Protein AF-A0A0G1G6I4-F1 (afdb_monomer)

Nearest PDB structures (foldseek):
  4kru-assembly1_A  TM=6.868E-01  e=4.722E-05  Clostridium phage phiSM101
  5vjd-assembly1_A  TM=5.081E-01  e=2.818E-01  Escherichia coli K-12
  5vjd-assembly1_B  TM=5.066E-01  e=2.482E-01  Escherichia coli K-12
  3tr9-assembly3_B  TM=5.362E-01  e=7.172E+00  Coxiella burnetii
  7miv-assembly1_C  TM=3.301E-01  e=5.564E+00  Mus musculus

Sequence (238 aa):
MKKGFNVNSHLDLVPAYYDIVYINAMYGKVVDPMSIKYWDATNALKRGLIHQPVLSVTNDVNENASAFLGLLNDLSYSGWNNGIPLMVDVWKAPKDFMYNLDHIRQHGIYITQYYKPTLKPLLRVIVSEWEKWYESNATETMRLLNDYRIMLCQPGALKPEKLSGIGVSDWWEYDWGLYAHDPETIYDGVVDLPDPIEEPEPEPEPLPVVIGEQTVIRKWKISLFGGLIKGTIEAVDE

Foldseek 3Di:
DFKEFECVVCVPDDCVVGQEYEYAQEEALDGDPCRVVVLVVQVLGLYEYEYAHQDDPPRDLCNSLVSVVVVCVVSVPCSQQQQHAHEYEPADDPPPGDDDLVSLQVNLCSNCVVVVGPDAHEYEDELVVLLVCCVVPVPSSLSSVVRHQYAYEDACDDQDCQHPNNGHRQWYDHHDRMIDGDPPPDSPRNPPPPDPPPPPPPPPDPDPPCPDDPPPDWDWDWDADDDDGDTDIDTDDD

Secondary structure (DSSP, 8-state):
-EEEEETTT-TT--GGG-SEEEEEEEETTEEPTTHHHHHHHTTTS-EEEEEE----SSS-HHHHHHHHHHHHHHTT--TTTTT---EEE-TT--TT----HHHHHHHHHHHHHHH--SSPPEEEEEHHHHHHHHHH-HHHHHHHHHH-EEEEE-TTSPPPS-BTTTBS-SEEEEETTEEEE-TTS--TT--PPP-------------------------EEE---TTS----EEE---

pLDDT: mean 75.24, std 17.52, range [35.84, 93.75]

Mean predicted aligned error: 13.47 Å

Solvent-accessible surface area (backbone atoms only — not comparable to full-atom values): 13892 Å² total; per-residue (Å²): 105,46,34,27,35,26,46,84,71,43,80,83,65,64,65,93,82,40,64,33,41,33,34,61,34,28,52,32,70,45,68,39,85,60,28,61,60,53,48,66,76,39,67,95,48,54,44,29,46,28,36,32,64,57,51,44,101,86,35,57,46,63,57,29,38,49,44,49,52,51,51,41,58,77,66,62,61,50,33,36,56,46,46,30,44,38,33,40,38,68,70,75,56,58,98,86,46,68,74,47,68,65,52,57,39,51,34,35,46,51,52,43,69,75,66,63,54,82,43,59,33,28,38,36,36,38,56,71,58,53,51,52,43,35,75,74,38,45,72,67,47,57,53,41,58,77,47,28,41,64,24,40,36,47,61,82,46,79,80,68,82,59,44,91,94,67,41,65,66,58,31,36,28,49,36,86,51,32,35,40,33,52,62,82,64,76,55,75,52,58,68,74,71,72,72,77,73,72,70,70,74,73,72,73,72,76,70,77,77,79,69,69,82,78,77,80,80,83,58,75,61,80,61,84,55,89,94,67,86,67,69,67,85,55,85,65,86,133

Radius of gyration: 31.41 Å; Cα contacts (8 Å, |Δi|>4): 363; chains: 1; bounding box: 43×94×82 Å

Structure (mmCIF, N/CA/C/O backbone):
data_AF-A0A0G1G6I4-F1
#
_entry.id   AF-A0A0G1G6I4-F1
#
loop_
_atom_site.group_PDB
_atom_site.id
_atom_site.type_symbol
_atom_site.label_atom_id
_atom_site.label_alt_id
_atom_site.label_comp_id
_atom_site.label_asym_id
_atom_site.label_entity_id
_atom_site.label_seq_id
_atom_site.pdbx_PDB_ins_code
_atom_site.Cartn_x
_atom_site.Cartn_y
_atom_site.Cartn_z
_atom_site.occupancy
_atom_site.B_iso_or_equiv
_atom_site.auth_seq_id
_atom_site.auth_comp_id
_atom_site.auth_asym_id
_atom_site.auth_atom_id
_atom_site.pdbx_PDB_model_num
ATOM 1 N N . MET A 1 1 ? -17.790 -8.532 1.596 1.00 72.50 1 MET A N 1
ATOM 2 C CA . MET A 1 1 ? -16.366 -8.315 1.921 1.00 72.50 1 MET A CA 1
ATOM 3 C C . MET A 1 1 ? -15.555 -8.919 0.806 1.00 72.50 1 MET A C 1
ATOM 5 O O . MET A 1 1 ? -15.748 -10.101 0.552 1.00 72.50 1 MET A O 1
ATOM 9 N N . LYS A 1 2 ? -14.721 -8.119 0.138 1.00 79.75 2 LYS A N 1
ATOM 10 C CA . LYS A 1 2 ? -13.777 -8.647 -0.850 1.00 79.75 2 LYS A CA 1
ATOM 11 C C . LYS A 1 2 ? -12.512 -9.106 -0.140 1.00 79.75 2 LYS A C 1
ATOM 13 O O . LYS A 1 2 ? -12.070 -8.442 0.801 1.00 79.75 2 LYS A O 1
ATOM 18 N N . LYS A 1 3 ? -11.962 -10.241 -0.554 1.00 83.25 3 LYS A N 1
ATOM 19 C CA . LYS A 1 3 ? -10.740 -10.813 0.010 1.00 83.25 3 LYS A CA 1
ATOM 20 C C . LYS A 1 3 ? -9.603 -10.694 -0.985 1.00 83.25 3 LYS A C 1
ATOM 22 O O . LYS A 1 3 ? -9.806 -10.837 -2.185 1.00 83.25 3 LYS A O 1
ATOM 27 N N . GLY A 1 4 ? -8.398 -10.480 -0.484 1.00 85.81 4 GLY A N 1
ATOM 28 C CA . GLY A 1 4 ? -7.203 -10.540 -1.306 1.00 85.81 4 GLY A CA 1
ATOM 29 C C . GLY A 1 4 ? -6.044 -11.214 -0.604 1.00 85.81 4 GLY A C 1
ATOM 30 O O . GLY A 1 4 ? -6.112 -11.492 0.593 1.00 85.81 4 GLY A O 1
ATOM 31 N N . PHE A 1 5 ? -4.981 -11.470 -1.354 1.00 87.81 5 PHE A N 1
ATOM 32 C CA . PHE A 1 5 ? -3.753 -12.028 -0.804 1.00 87.81 5 PHE A CA 1
ATOM 33 C C . PHE A 1 5 ? -2.507 -11.490 -1.505 1.00 87.81 5 PHE A C 1
ATOM 35 O O . PHE A 1 5 ? -2.577 -10.990 -2.624 1.00 87.81 5 PHE A O 1
ATOM 42 N N . ASN A 1 6 ? -1.362 -11.598 -0.839 1.00 87.81 6 ASN A N 1
ATOM 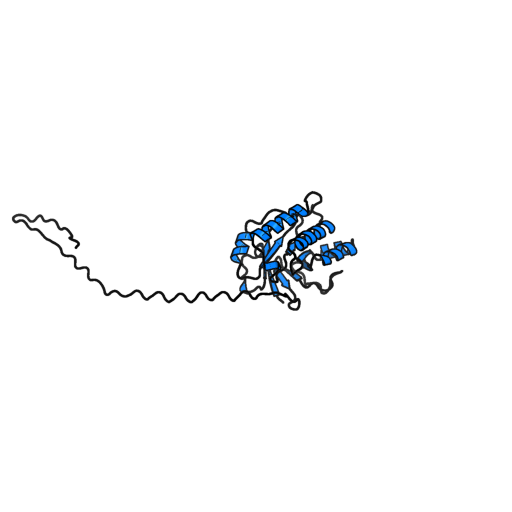43 C CA . ASN A 1 6 ? -0.046 -11.329 -1.399 1.00 87.81 6 ASN A CA 1
ATOM 44 C C . ASN A 1 6 ? 0.555 -12.621 -1.948 1.00 87.81 6 ASN A C 1
ATOM 46 O O . ASN A 1 6 ? 0.868 -13.533 -1.178 1.00 87.81 6 ASN A O 1
ATOM 50 N N . VAL A 1 7 ? 0.761 -12.677 -3.261 1.00 82.75 7 VAL A N 1
ATOM 51 C CA . VAL A 1 7 ? 1.283 -13.873 -3.935 1.00 82.75 7 VAL A CA 1
ATOM 52 C C . VAL A 1 7 ? 2.680 -14.251 -3.446 1.00 82.75 7 VAL A C 1
ATOM 54 O O . VAL A 1 7 ? 2.991 -15.430 -3.328 1.00 82.75 7 VAL A O 1
ATOM 57 N N . ASN A 1 8 ? 3.512 -13.275 -3.072 1.00 83.62 8 ASN A N 1
ATOM 58 C CA . ASN A 1 8 ? 4.864 -13.542 -2.583 1.00 83.62 8 ASN A CA 1
ATOM 59 C C . ASN A 1 8 ? 4.864 -14.233 -1.207 1.00 83.62 8 ASN A C 1
ATOM 61 O O . ASN A 1 8 ? 5.872 -14.836 -0.843 1.00 83.62 8 ASN A O 1
ATOM 65 N N . SER A 1 9 ? 3.770 -14.138 -0.443 1.00 76.12 9 SER A N 1
ATOM 66 C CA . SER A 1 9 ? 3.634 -14.762 0.881 1.00 76.12 9 SER A CA 1
ATOM 67 C C . SER A 1 9 ? 2.870 -16.086 0.850 1.00 76.12 9 SER A C 1
ATOM 69 O O . SER A 1 9 ? 2.994 -16.863 1.790 1.00 76.12 9 SER A O 1
ATOM 71 N N . HIS A 1 10 ? 2.093 -16.333 -0.208 1.00 75.94 10 HIS A N 1
ATOM 72 C CA . HIS A 1 10 ? 1.141 -17.442 -0.294 1.00 75.94 10 HIS A CA 1
ATOM 73 C C . HIS A 1 10 ? 1.047 -17.978 -1.724 1.00 75.94 10 HIS A C 1
ATOM 75 O O . HIS A 1 10 ? 0.098 -17.700 -2.458 1.00 75.94 10 HIS A O 1
ATOM 81 N N . LEU A 1 11 ? 2.072 -18.721 -2.137 1.00 70.50 11 LEU A N 1
ATOM 82 C CA . LEU A 1 11 ? 2.189 -19.268 -3.496 1.00 70.50 11 LEU A CA 1
ATOM 83 C C . LEU A 1 11 ? 1.253 -20.455 -3.763 1.00 70.50 11 LEU A C 1
ATOM 85 O O . LEU A 1 11 ? 1.056 -20.839 -4.911 1.00 70.50 11 LEU A O 1
ATOM 89 N N . ASP A 1 12 ? 0.722 -21.053 -2.704 1.00 68.12 12 ASP A N 1
ATOM 90 C CA . ASP A 1 12 ? -0.130 -22.239 -2.692 1.00 68.12 12 ASP A CA 1
ATOM 91 C C . ASP A 1 12 ? -1.632 -21.916 -2.698 1.00 68.12 12 ASP A C 1
ATOM 93 O O . ASP A 1 12 ? -2.456 -22.815 -2.881 1.00 68.12 12 ASP A O 1
ATOM 97 N N . LEU A 1 13 ? -2.011 -20.646 -2.529 1.00 69.31 13 LEU A N 1
ATOM 98 C CA . LEU A 1 13 ? -3.415 -20.247 -2.528 1.00 69.31 13 LEU A CA 1
ATOM 99 C C . LEU A 1 13 ? -4.015 -20.254 -3.934 1.00 69.31 13 LEU A C 1
ATOM 101 O O . LEU A 1 13 ? -3.437 -19.751 -4.896 1.00 69.31 13 LEU A O 1
ATOM 105 N N . VAL A 1 14 ? -5.234 -20.792 -4.031 1.00 60.56 14 VAL A N 1
ATOM 106 C CA . VAL A 1 14 ? -5.995 -20.853 -5.282 1.00 60.56 14 VAL A CA 1
ATOM 107 C C . VAL A 1 14 ? -6.688 -19.505 -5.521 1.00 60.56 14 VAL A C 1
ATOM 109 O O . VAL A 1 14 ? -7.533 -19.114 -4.707 1.00 60.56 14 VAL A O 1
ATOM 112 N N . PRO A 1 15 ? -6.406 -18.812 -6.642 1.00 61.69 15 PRO A N 1
ATOM 113 C CA . PRO A 1 15 ? -6.971 -17.495 -6.932 1.00 61.69 15 PRO A CA 1
ATOM 114 C C . PRO A 1 15 ? -8.498 -17.421 -6.887 1.00 61.69 15 PRO A C 1
ATOM 116 O O . PRO A 1 15 ? -9.036 -16.395 -6.499 1.00 61.69 15 PRO A O 1
ATOM 119 N N . ALA A 1 16 ? -9.200 -18.512 -7.210 1.00 62.09 16 ALA A N 1
ATOM 120 C CA . ALA A 1 16 ? -10.664 -18.572 -7.202 1.00 62.09 16 ALA A CA 1
ATOM 121 C C . ALA A 1 16 ? -11.311 -18.285 -5.828 1.00 62.09 16 ALA A C 1
ATOM 123 O O . ALA A 1 16 ? -12.506 -18.010 -5.764 1.00 62.09 16 ALA A O 1
ATOM 124 N N . TYR A 1 17 ? -10.552 -18.339 -4.727 1.00 68.19 17 TYR A N 1
ATOM 125 C CA . TYR A 1 17 ? -11.048 -17.992 -3.387 1.00 68.19 17 TYR A CA 1
ATOM 126 C C . TYR A 1 17 ? -10.863 -16.514 -3.015 1.00 68.19 17 TYR A C 1
ATOM 128 O O . TYR A 1 17 ? -11.248 -16.111 -1.912 1.00 68.19 17 TYR A O 1
ATOM 136 N N . TYR A 1 18 ? -10.270 -15.714 -3.905 1.00 74.62 18 TYR A N 1
ATOM 137 C CA . TYR A 1 18 ? -9.888 -14.334 -3.639 1.00 74.62 18 TYR A CA 1
ATOM 138 C C . TYR A 1 18 ? -10.281 -13.414 -4.793 1.00 74.62 18 TYR A C 1
ATOM 140 O O . TYR A 1 18 ? -10.169 -13.748 -5.965 1.00 74.62 18 TYR A O 1
ATOM 148 N N . ASP A 1 19 ? -10.714 -12.209 -4.443 1.00 77.00 19 ASP A N 1
ATOM 149 C CA . ASP A 1 19 ? -11.135 -11.193 -5.402 1.00 77.00 19 ASP A CA 1
ATOM 150 C C . ASP A 1 19 ? -9.953 -10.385 -5.947 1.00 77.00 19 ASP A C 1
ATOM 152 O O . ASP A 1 19 ? -10.075 -9.755 -6.996 1.00 77.00 19 ASP A O 1
ATOM 156 N N . ILE A 1 20 ? -8.848 -10.315 -5.190 1.00 84.12 20 ILE A N 1
ATOM 157 C CA . ILE A 1 20 ? -7.714 -9.420 -5.449 1.00 84.12 20 ILE A CA 1
ATOM 158 C C . ILE A 1 20 ? -6.389 -10.124 -5.144 1.00 84.12 20 ILE A C 1
ATOM 160 O O . ILE A 1 20 ? -6.228 -10.746 -4.095 1.00 84.12 20 ILE A O 1
ATOM 164 N N . VAL A 1 21 ? -5.399 -9.949 -6.012 1.00 87.31 21 VAL A N 1
ATOM 165 C CA . VAL A 1 21 ? -4.015 -10.374 -5.765 1.00 87.31 21 VAL A CA 1
ATOM 166 C C . VAL A 1 21 ? -3.120 -9.152 -5.632 1.00 87.31 21 VAL A C 1
ATOM 168 O O . VAL A 1 21 ? -3.200 -8.235 -6.435 1.00 87.31 21 VAL A O 1
ATOM 171 N N . TYR A 1 22 ? -2.236 -9.126 -4.648 1.00 91.00 22 TYR A N 1
ATOM 172 C CA . TYR A 1 22 ? -1.147 -8.160 -4.583 1.00 91.00 22 TYR A CA 1
ATOM 173 C C . TYR A 1 22 ? 0.196 -8.847 -4.807 1.00 91.00 22 TYR A C 1
ATOM 175 O O . TYR A 1 22 ? 0.392 -10.001 -4.426 1.00 91.00 22 TYR A O 1
ATOM 183 N N . ILE A 1 23 ? 1.126 -8.115 -5.411 1.00 91.56 23 ILE A N 1
ATOM 184 C CA . ILE A 1 23 ? 2.457 -8.603 -5.766 1.00 91.56 23 ILE A CA 1
ATOM 185 C C . ILE A 1 23 ? 3.488 -7.648 -5.187 1.00 91.56 23 ILE A C 1
ATOM 187 O O . ILE A 1 23 ? 3.436 -6.448 -5.463 1.00 91.56 23 ILE A O 1
ATOM 191 N N . ASN A 1 24 ? 4.442 -8.162 -4.411 1.00 92.19 24 ASN A N 1
ATOM 192 C CA . ASN A 1 24 ? 5.610 -7.377 -4.022 1.00 92.19 24 ASN A CA 1
ATOM 193 C C . ASN A 1 24 ? 6.417 -7.073 -5.277 1.00 92.19 24 ASN A C 1
ATOM 195 O O . ASN A 1 24 ? 7.003 -7.965 -5.886 1.00 92.19 24 ASN A O 1
ATOM 199 N N . ALA A 1 25 ? 6.392 -5.808 -5.674 1.00 92.69 25 ALA A N 1
ATOM 200 C CA . ALA A 1 25 ? 6.975 -5.342 -6.915 1.00 92.69 25 ALA A CA 1
ATOM 201 C C . ALA A 1 25 ? 8.399 -4.849 -6.689 1.00 92.69 25 ALA A C 1
ATOM 203 O O . ALA A 1 25 ? 9.305 -5.174 -7.452 1.00 92.69 25 ALA A O 1
ATOM 204 N N . MET A 1 26 ? 8.599 -4.055 -5.635 1.00 91.94 26 MET A N 1
ATOM 205 C CA . MET A 1 26 ? 9.866 -3.372 -5.394 1.00 91.94 26 MET A CA 1
ATOM 206 C C . MET A 1 26 ? 10.165 -3.195 -3.910 1.00 91.94 26 MET A C 1
ATOM 208 O O . MET A 1 26 ? 9.273 -2.865 -3.129 1.00 91.94 26 MET A O 1
ATOM 212 N N . TYR A 1 27 ? 11.447 -3.309 -3.560 1.00 89.88 27 TYR A N 1
ATOM 213 C CA . TYR A 1 27 ? 12.011 -2.877 -2.283 1.00 89.88 27 TYR A CA 1
ATOM 214 C C . TYR A 1 27 ? 13.030 -1.758 -2.527 1.00 89.88 27 TYR A C 1
ATOM 216 O O . TYR A 1 27 ? 14.055 -1.940 -3.191 1.00 89.88 27 TYR A O 1
ATOM 224 N N . GLY A 1 28 ? 12.732 -0.565 -2.022 1.00 88.25 28 GLY A N 1
ATOM 225 C CA . GLY A 1 28 ? 13.436 0.663 -2.358 1.00 88.25 28 GLY A CA 1
ATOM 226 C C . GLY A 1 28 ? 13.377 0.931 -3.860 1.00 88.25 28 GLY A C 1
ATOM 227 O O . GLY A 1 28 ? 12.314 1.207 -4.410 1.00 88.25 28 GLY A O 1
ATOM 228 N N . LYS A 1 29 ? 14.530 0.806 -4.522 1.00 89.62 29 LYS A N 1
ATOM 229 C CA . LYS A 1 29 ? 14.699 0.984 -5.976 1.00 89.62 29 LYS A CA 1
ATOM 230 C C . LYS A 1 29 ? 14.911 -0.336 -6.723 1.00 89.62 29 LYS A C 1
ATOM 232 O O . LYS A 1 29 ? 15.150 -0.328 -7.924 1.00 89.62 29 LYS A O 1
ATOM 237 N N . VAL A 1 30 ? 14.884 -1.461 -6.011 1.00 90.31 30 VAL A N 1
ATOM 238 C CA . VAL A 1 30 ? 15.188 -2.782 -6.565 1.00 90.31 30 VAL A CA 1
ATOM 239 C C . VAL A 1 30 ? 13.884 -3.508 -6.854 1.00 90.31 30 VAL A C 1
ATOM 241 O O . VAL A 1 30 ? 13.061 -3.685 -5.956 1.00 90.31 30 VAL A O 1
ATOM 244 N N . VAL A 1 31 ? 13.709 -3.925 -8.105 1.00 91.81 31 VAL A N 1
ATOM 245 C CA . VAL A 1 31 ? 12.581 -4.755 -8.540 1.00 91.81 31 VAL A CA 1
ATOM 246 C C . VAL A 1 31 ? 12.751 -6.170 -7.998 1.00 91.81 31 VAL A C 1
ATOM 248 O O . VAL A 1 31 ? 13.833 -6.748 -8.108 1.00 91.81 31 VAL A O 1
ATOM 251 N N . ASP A 1 32 ? 11.694 -6.729 -7.407 1.00 89.81 32 ASP A N 1
ATOM 252 C CA . ASP A 1 32 ? 11.652 -8.144 -7.043 1.00 89.81 32 ASP A CA 1
ATOM 253 C C . ASP A 1 32 ? 11.709 -8.967 -8.345 1.00 89.81 32 ASP A C 1
ATOM 255 O O . ASP A 1 32 ? 10.815 -8.823 -9.185 1.00 89.81 32 ASP A O 1
ATOM 259 N N . PRO A 1 33 ? 12.722 -9.831 -8.552 1.00 87.12 33 PRO A N 1
ATOM 260 C CA . PRO A 1 33 ? 12.870 -10.589 -9.796 1.00 87.12 33 PRO A CA 1
ATOM 261 C C . PRO A 1 33 ? 11.666 -11.478 -10.134 1.00 87.12 33 PRO A C 1
ATOM 263 O O . PRO A 1 33 ? 11.437 -11.795 -11.299 1.00 87.12 33 PRO A O 1
ATOM 266 N N . MET A 1 34 ? 10.892 -11.886 -9.128 1.00 86.25 34 MET A N 1
ATOM 267 C CA . MET A 1 34 ? 9.702 -12.712 -9.304 1.00 86.25 34 MET A CA 1
ATOM 268 C C . MET A 1 34 ? 8.448 -11.892 -9.608 1.00 86.25 34 MET A C 1
ATOM 270 O O . MET A 1 34 ? 7.465 -12.460 -10.083 1.00 86.25 34 MET A O 1
ATOM 274 N N . SER A 1 35 ? 8.471 -10.572 -9.390 1.00 87.88 35 SER A N 1
ATOM 275 C CA . SER A 1 35 ? 7.302 -9.707 -9.582 1.00 87.88 35 SER A CA 1
ATOM 276 C C . SER A 1 35 ? 6.761 -9.741 -11.008 1.00 87.88 35 SER A C 1
ATOM 278 O O . SER A 1 35 ? 5.553 -9.849 -11.176 1.00 87.88 35 SER A O 1
ATOM 280 N N . ILE A 1 36 ? 7.631 -9.735 -12.026 1.00 87.19 36 ILE A N 1
ATOM 281 C CA . ILE A 1 36 ? 7.231 -9.802 -13.442 1.00 87.19 36 ILE A CA 1
ATOM 282 C C . ILE A 1 36 ? 6.565 -11.148 -13.740 1.00 87.19 36 ILE A C 1
ATOM 284 O O . ILE A 1 36 ? 5.483 -11.199 -14.315 1.00 87.19 36 ILE A O 1
ATOM 288 N N . LYS A 1 37 ? 7.160 -12.251 -13.268 1.00 86.56 37 LYS A N 1
ATOM 289 C CA . LYS A 1 37 ? 6.585 -13.589 -13.447 1.00 86.56 37 LYS A CA 1
ATOM 290 C C . LYS A 1 37 ? 5.205 -13.697 -12.797 1.00 86.56 37 LYS A C 1
ATOM 292 O O . LYS A 1 37 ? 4.290 -14.260 -13.394 1.00 86.56 37 LYS A O 1
ATOM 297 N N . TYR A 1 38 ? 5.054 -13.189 -11.575 1.00 88.00 38 TYR A N 1
ATOM 298 C CA . TYR A 1 38 ? 3.763 -13.190 -10.891 1.00 88.00 38 TYR A CA 1
ATOM 299 C C . TYR A 1 38 ? 2.768 -12.246 -11.543 1.00 88.00 38 TYR A C 1
ATOM 301 O O . TYR A 1 38 ? 1.586 -12.576 -11.594 1.00 88.00 38 TYR A O 1
ATOM 309 N N . TRP A 1 39 ? 3.233 -11.104 -12.052 1.00 87.12 39 TRP A N 1
ATOM 310 C CA . TRP A 1 39 ? 2.416 -10.199 -12.838 1.00 87.12 39 TRP A CA 1
ATOM 311 C C . TRP A 1 39 ? 1.827 -10.992 -13.994 1.00 87.12 39 TRP A C 1
ATOM 313 O O . TRP A 1 39 ? 0.633 -11.263 -13.965 1.00 87.12 39 TRP A O 1
ATOM 323 N N . ASP A 1 40 ? 2.636 -11.500 -14.914 1.00 85.06 40 ASP A N 1
ATOM 324 C CA . ASP A 1 40 ? 2.156 -12.218 -16.098 1.00 85.06 40 ASP A CA 1
ATOM 325 C C . ASP A 1 40 ? 1.227 -13.394 -15.759 1.00 85.06 40 ASP A C 1
ATOM 327 O O . ASP A 1 40 ? 0.153 -13.515 -16.347 1.00 85.06 40 ASP A O 1
ATOM 331 N N . ALA A 1 41 ? 1.574 -14.194 -14.745 1.00 82.94 41 ALA A N 1
ATOM 332 C CA . ALA A 1 41 ? 0.772 -15.338 -14.305 1.00 82.94 41 ALA A CA 1
ATOM 333 C C . ALA A 1 41 ? -0.600 -14.965 -13.709 1.00 82.94 41 ALA A C 1
ATOM 335 O O . ALA A 1 41 ? -1.471 -15.823 -13.595 1.00 82.94 41 ALA A O 1
ATOM 336 N N . THR A 1 42 ? -0.801 -13.708 -13.307 1.0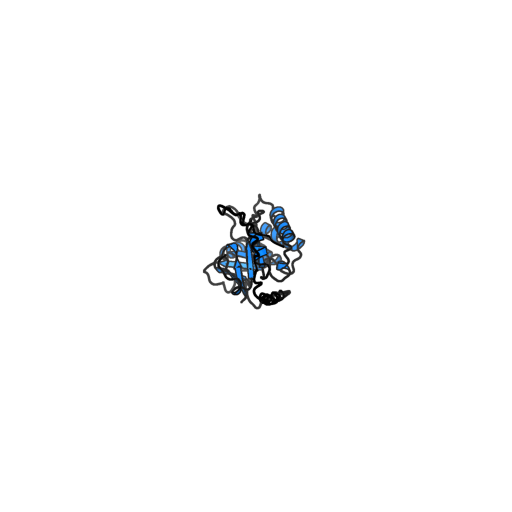0 81.12 42 THR A N 1
ATOM 337 C CA . THR A 1 42 ? -2.048 -13.217 -12.694 1.00 81.12 42 THR A CA 1
ATOM 338 C C . THR A 1 42 ? -2.827 -12.261 -13.599 1.00 81.12 42 THR A C 1
ATOM 340 O O . THR A 1 42 ? -3.703 -11.543 -13.124 1.00 81.12 42 THR A O 1
ATOM 343 N N . ASN A 1 43 ? -2.544 -12.228 -14.905 1.00 80.00 43 ASN A N 1
ATOM 344 C CA . ASN A 1 43 ? -3.146 -11.271 -15.845 1.00 80.00 43 ASN A CA 1
ATOM 345 C C . ASN A 1 43 ? -4.671 -11.317 -15.977 1.00 80.00 43 ASN A C 1
ATOM 347 O O . ASN A 1 43 ? -5.272 -10.276 -16.233 1.00 80.00 43 ASN A O 1
ATOM 351 N N . ALA A 1 44 ? -5.281 -12.474 -15.745 1.00 76.44 44 ALA A N 1
ATOM 352 C CA . ALA A 1 44 ? -6.728 -12.649 -15.725 1.00 76.44 44 ALA A CA 1
ATOM 353 C C . ALA A 1 44 ? -7.378 -12.222 -14.393 1.00 76.44 44 ALA A C 1
ATOM 355 O O . ALA A 1 44 ? -8.598 -12.252 -14.262 1.00 76.44 44 ALA A O 1
ATOM 356 N N . LEU A 1 45 ? -6.585 -11.846 -13.385 1.00 77.31 45 LEU A N 1
ATOM 357 C CA . LEU A 1 45 ? -7.057 -11.504 -12.046 1.00 77.31 45 LEU A CA 1
ATOM 358 C C . LEU A 1 45 ? -7.005 -9.993 -11.814 1.00 77.31 45 LEU A C 1
ATOM 360 O O . LEU A 1 45 ? -6.177 -9.271 -12.374 1.00 77.31 45 LEU A O 1
ATOM 364 N N . LYS A 1 46 ? -7.843 -9.507 -10.894 1.00 80.31 46 LYS A N 1
ATOM 365 C CA . LYS A 1 46 ? -7.694 -8.150 -10.356 1.00 80.31 46 LYS A CA 1
ATOM 366 C C . LYS A 1 46 ? -6.444 -8.121 -9.486 1.00 80.31 46 LYS A C 1
ATOM 368 O O . LYS A 1 46 ? -6.399 -8.747 -8.429 1.00 80.31 46 LYS A O 1
ATOM 373 N N . ARG A 1 47 ? -5.416 -7.414 -9.950 1.00 85.19 47 ARG A N 1
ATOM 374 C CA . ARG A 1 47 ? -4.078 -7.445 -9.353 1.00 85.19 47 ARG A CA 1
ATOM 375 C C . ARG A 1 47 ? -3.537 -6.053 -9.051 1.00 85.19 47 ARG A C 1
ATOM 377 O O . ARG A 1 47 ? -3.756 -5.115 -9.816 1.00 85.19 47 ARG A O 1
ATOM 384 N N . GLY A 1 48 ? -2.821 -5.948 -7.939 1.00 89.31 48 GLY A N 1
ATOM 385 C CA . GLY A 1 48 ? -2.160 -4.747 -7.458 1.00 89.31 48 GLY A CA 1
ATOM 386 C C . GLY A 1 48 ? -0.668 -4.949 -7.228 1.00 89.31 48 GLY A C 1
ATOM 387 O O . GLY A 1 48 ? -0.201 -6.065 -7.007 1.00 89.31 48 GLY A O 1
ATOM 388 N N . LEU A 1 49 ? 0.089 -3.855 -7.254 1.00 92.75 49 LEU A N 1
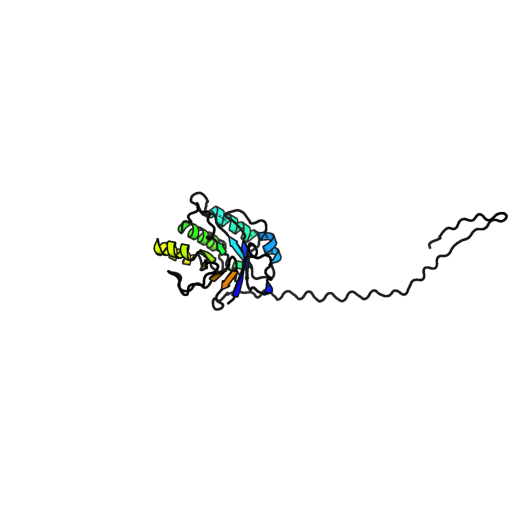ATOM 389 C CA . LEU A 1 49 ? 1.521 -3.859 -6.956 1.00 92.75 49 LEU A CA 1
ATOM 390 C C . LEU A 1 49 ? 1.785 -3.236 -5.585 1.00 92.75 49 LEU A C 1
ATOM 392 O O . LEU A 1 49 ? 1.160 -2.239 -5.213 1.00 92.75 49 LEU A O 1
ATOM 396 N N . ILE A 1 50 ? 2.723 -3.833 -4.854 1.00 92.94 50 ILE A N 1
ATOM 397 C CA . ILE A 1 50 ? 3.229 -3.349 -3.573 1.00 92.94 50 ILE A CA 1
ATOM 398 C C . ILE A 1 50 ? 4.636 -2.789 -3.783 1.00 92.94 50 ILE A C 1
ATOM 400 O O . ILE A 1 50 ? 5.534 -3.493 -4.251 1.00 92.94 50 ILE A O 1
ATOM 404 N N . HIS A 1 51 ? 4.843 -1.540 -3.381 1.00 93.00 51 HIS A N 1
ATOM 405 C CA . HIS A 1 51 ? 6.161 -0.925 -3.259 1.00 93.00 51 HIS A CA 1
ATOM 406 C C . HIS A 1 51 ? 6.518 -0.755 -1.790 1.00 93.00 51 HIS A C 1
ATOM 408 O O . HIS A 1 51 ? 5.758 -0.159 -1.034 1.00 93.00 51 HIS A O 1
ATOM 414 N N . GLN A 1 52 ? 7.681 -1.259 -1.391 1.00 90.88 52 GLN A N 1
ATOM 415 C CA . GLN A 1 52 ? 8.270 -1.061 -0.069 1.00 90.88 52 GLN A CA 1
ATOM 416 C C . GLN A 1 52 ? 9.367 0.001 -0.167 1.00 90.88 52 GLN A C 1
ATOM 418 O O . GLN A 1 52 ? 10.530 -0.354 -0.370 1.00 90.88 52 GLN A O 1
ATOM 423 N N . PRO A 1 53 ? 9.046 1.303 -0.096 1.00 88.56 53 PRO A N 1
ATOM 424 C CA . PRO A 1 53 ? 10.044 2.334 -0.321 1.00 88.56 53 PRO A CA 1
ATOM 425 C C . PRO A 1 53 ? 11.061 2.381 0.826 1.00 88.56 53 PRO A C 1
ATOM 427 O O . PRO A 1 53 ? 10.730 2.205 2.004 1.00 88.56 53 PRO A O 1
ATOM 430 N N . VAL A 1 54 ? 12.312 2.686 0.480 1.00 85.88 54 VAL A N 1
ATOM 431 C CA . VAL A 1 54 ? 13.391 2.918 1.445 1.00 85.88 54 VAL A CA 1
ATOM 432 C C . VAL A 1 54 ? 13.612 4.424 1.516 1.00 85.88 54 VAL A C 1
ATOM 434 O O . VAL A 1 54 ? 14.383 4.994 0.745 1.00 85.88 54 VAL A O 1
ATOM 437 N N . LEU A 1 55 ? 12.878 5.073 2.422 1.00 77.69 55 LEU A N 1
ATOM 438 C CA . LEU A 1 55 ? 12.871 6.526 2.591 1.00 77.69 55 LEU A CA 1
ATOM 439 C C . LEU A 1 55 ? 13.723 6.893 3.811 1.00 77.69 55 LEU A C 1
ATOM 441 O O . LEU A 1 55 ? 13.276 6.768 4.948 1.00 77.69 55 LEU A O 1
ATOM 445 N N . SER A 1 56 ? 14.953 7.347 3.587 1.00 71.25 56 SER A N 1
ATOM 446 C CA . SER A 1 56 ? 15.851 7.837 4.644 1.00 71.25 56 SER A CA 1
ATOM 447 C C . SER A 1 56 ? 16.341 9.241 4.314 1.00 71.25 56 SER A C 1
ATOM 449 O O . SER A 1 56 ? 16.100 9.754 3.230 1.00 71.25 56 SER A O 1
ATOM 451 N N . VAL A 1 57 ? 17.075 9.867 5.233 1.00 62.97 57 VAL A N 1
ATOM 452 C CA . VAL A 1 57 ? 17.771 11.140 4.960 1.00 62.97 57 VAL A CA 1
ATOM 453 C C . VAL A 1 57 ? 18.790 11.001 3.816 1.00 62.97 57 VAL A C 1
ATOM 455 O O . VAL A 1 57 ? 19.119 11.975 3.152 1.00 62.97 57 VAL A O 1
ATOM 458 N N . THR A 1 58 ? 19.298 9.785 3.602 1.00 64.75 58 THR A N 1
ATOM 459 C CA . THR A 1 58 ? 20.311 9.447 2.593 1.00 64.75 58 THR A CA 1
ATOM 460 C C . THR A 1 58 ? 19.742 8.836 1.314 1.00 64.75 58 THR A C 1
ATOM 462 O O . THR A 1 58 ? 20.466 8.749 0.328 1.00 64.75 58 THR A O 1
ATOM 465 N N . ASN A 1 59 ? 18.481 8.398 1.316 1.00 67.12 59 ASN A N 1
ATOM 466 C CA . ASN A 1 59 ? 17.815 7.852 0.139 1.00 67.12 59 ASN A CA 1
ATOM 467 C C . ASN A 1 59 ? 16.791 8.860 -0.358 1.00 67.12 59 ASN A C 1
ATOM 469 O O . ASN A 1 59 ? 15.814 9.150 0.332 1.00 67.12 59 ASN A O 1
ATOM 473 N N . ASP A 1 60 ? 1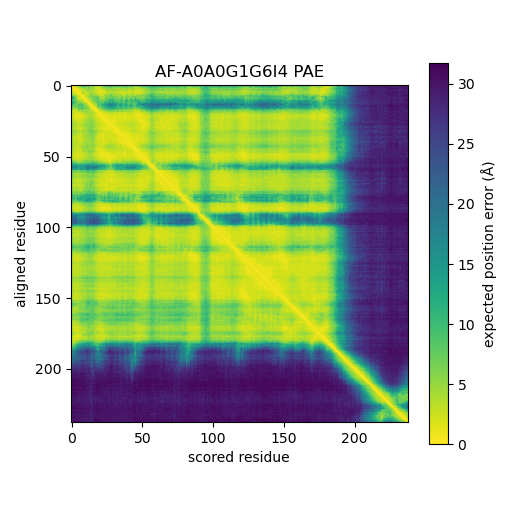7.015 9.361 -1.568 1.00 77.94 60 ASP A N 1
ATOM 474 C CA . ASP A 1 60 ? 16.141 10.351 -2.176 1.00 77.94 60 ASP A CA 1
ATOM 475 C C . ASP A 1 60 ? 14.743 9.756 -2.417 1.00 77.94 60 ASP A C 1
ATOM 477 O O . ASP A 1 60 ? 14.569 8.684 -3.016 1.00 77.94 60 ASP A O 1
ATOM 481 N N . VAL A 1 61 ? 13.734 10.478 -1.927 1.00 84.44 61 VAL A N 1
ATOM 482 C CA . VAL A 1 61 ? 12.316 10.196 -2.155 1.00 84.44 61 VAL A CA 1
ATOM 483 C C . VAL A 1 61 ? 12.028 10.141 -3.654 1.00 84.44 61 VAL A C 1
ATOM 485 O O . VAL A 1 61 ? 11.313 9.246 -4.107 1.00 84.44 61 VAL A O 1
ATOM 488 N N . ASN A 1 62 ? 12.629 11.048 -4.429 1.00 83.44 62 ASN A N 1
ATOM 489 C CA . ASN A 1 62 ? 12.420 11.130 -5.869 1.00 83.44 62 ASN A CA 1
ATOM 490 C C . ASN A 1 62 ? 12.987 9.913 -6.588 1.00 83.44 62 ASN A C 1
ATOM 492 O O . ASN A 1 62 ? 12.357 9.425 -7.519 1.00 83.44 62 ASN A O 1
ATOM 496 N N . GLU A 1 63 ? 14.139 9.387 -6.169 1.00 86.75 63 GLU A N 1
ATOM 497 C CA . GLU A 1 63 ? 14.713 8.194 -6.794 1.00 86.75 63 GLU A CA 1
ATOM 498 C C . GLU A 1 63 ? 13.869 6.943 -6.518 1.00 86.75 63 GLU A C 1
ATOM 500 O O . GLU A 1 63 ? 13.658 6.140 -7.424 1.00 86.75 63 GLU A O 1
ATOM 505 N N . ASN A 1 64 ? 13.356 6.785 -5.290 1.00 88.19 64 ASN A N 1
ATOM 506 C CA . ASN A 1 64 ? 12.439 5.689 -4.953 1.00 88.19 64 ASN A CA 1
ATOM 507 C C . ASN A 1 64 ? 11.149 5.781 -5.776 1.00 88.19 64 ASN A C 1
ATOM 509 O O . ASN A 1 64 ? 10.743 4.797 -6.395 1.00 88.19 64 ASN A O 1
ATOM 513 N N . ALA A 1 65 ? 10.536 6.966 -5.818 1.00 87.75 65 ALA A N 1
ATOM 514 C CA . ALA A 1 65 ? 9.301 7.177 -6.558 1.00 87.75 65 ALA A CA 1
ATOM 515 C C . ALA A 1 65 ? 9.515 7.002 -8.072 1.00 87.75 65 ALA A C 1
ATOM 517 O O . ALA A 1 65 ? 8.745 6.303 -8.720 1.00 87.75 65 ALA A O 1
ATOM 518 N N . SER A 1 66 ? 10.594 7.559 -8.632 1.00 89.12 66 SER A N 1
ATOM 519 C CA . SER A 1 66 ? 10.916 7.458 -10.065 1.00 89.12 66 SER A CA 1
ATOM 520 C C . SER A 1 66 ? 11.179 6.021 -10.500 1.00 89.12 66 SER A C 1
ATOM 522 O O . SER A 1 66 ? 10.697 5.610 -11.552 1.00 89.12 66 SER A O 1
ATOM 524 N N . ALA A 1 67 ? 11.914 5.244 -9.696 1.00 90.94 67 ALA A N 1
ATOM 525 C CA . ALA A 1 67 ? 12.163 3.836 -9.993 1.00 90.94 67 ALA A CA 1
ATOM 526 C C . ALA A 1 67 ? 10.849 3.041 -10.028 1.00 90.94 67 ALA A C 1
ATOM 528 O O . ALA A 1 67 ? 10.636 2.242 -10.939 1.00 90.94 67 ALA A O 1
ATOM 529 N N . PHE A 1 68 ? 9.940 3.317 -9.086 1.00 90.94 68 PHE A N 1
ATOM 530 C CA . PHE A 1 68 ? 8.631 2.677 -9.080 1.00 90.94 68 PHE A CA 1
ATOM 531 C C . PHE A 1 68 ? 7.766 3.099 -10.268 1.00 90.94 68 PHE A C 1
ATOM 533 O O . PHE A 1 68 ? 7.197 2.236 -10.929 1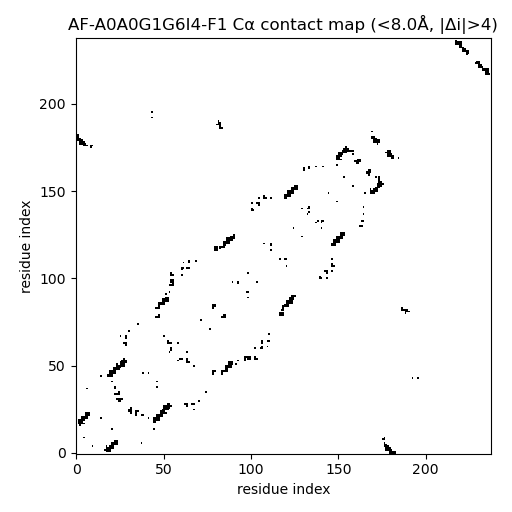.00 90.94 68 PHE A O 1
ATOM 540 N N . LEU A 1 69 ? 7.738 4.388 -10.622 1.00 88.50 69 LEU A N 1
ATOM 541 C CA . LEU A 1 69 ? 7.046 4.857 -11.827 1.00 88.50 69 LEU A CA 1
ATOM 542 C C . LEU A 1 69 ? 7.590 4.216 -13.111 1.00 88.50 69 LEU A C 1
ATOM 544 O O . LEU A 1 69 ? 6.807 3.905 -14.007 1.00 88.50 69 LEU A O 1
ATOM 548 N N . GLY A 1 70 ? 8.907 4.002 -13.192 1.00 90.00 70 GLY A N 1
ATOM 549 C CA . GLY A 1 70 ? 9.541 3.260 -14.282 1.00 90.00 70 GLY A CA 1
ATOM 550 C C . GLY A 1 70 ? 8.952 1.858 -14.421 1.00 90.00 70 GLY A C 1
ATOM 551 O O . GLY A 1 70 ? 8.458 1.511 -15.489 1.00 90.00 70 GLY A O 1
ATOM 552 N N . LEU A 1 71 ? 8.882 1.105 -13.318 1.00 90.75 71 LEU A N 1
ATOM 553 C CA . LEU A 1 71 ? 8.281 -0.229 -13.322 1.00 90.75 71 LEU A CA 1
ATOM 554 C C . LEU A 1 71 ? 6.795 -0.209 -13.716 1.00 90.75 71 LEU A C 1
ATOM 556 O O . LEU A 1 71 ? 6.354 -1.065 -14.480 1.00 90.75 71 LEU A O 1
ATOM 560 N N . LEU A 1 72 ? 6.011 0.752 -13.212 1.00 89.19 72 LEU A N 1
ATOM 561 C CA . LEU A 1 72 ? 4.594 0.867 -13.578 1.00 89.19 72 LEU A CA 1
ATOM 562 C C . LEU A 1 72 ? 4.416 1.076 -15.089 1.00 89.19 72 LEU A C 1
ATOM 564 O O . LEU A 1 72 ? 3.515 0.479 -15.681 1.00 89.19 72 LEU A O 1
ATOM 568 N N . ASN A 1 73 ? 5.287 1.884 -15.707 1.00 86.81 73 ASN A N 1
ATOM 569 C CA . ASN A 1 73 ? 5.288 2.105 -17.153 1.00 86.81 73 ASN A CA 1
ATOM 570 C C . ASN A 1 73 ? 5.673 0.829 -17.911 1.00 86.81 73 ASN A C 1
ATOM 572 O O . ASN A 1 73 ? 4.970 0.453 -18.848 1.00 86.81 73 ASN A O 1
ATOM 576 N N . ASP A 1 74 ? 6.735 0.143 -17.481 1.00 87.62 74 ASP A N 1
ATOM 577 C CA . ASP A 1 74 ? 7.219 -1.087 -18.119 1.00 87.62 74 ASP A CA 1
ATOM 578 C C . ASP A 1 74 ? 6.161 -2.200 -18.091 1.00 87.62 74 ASP A C 1
ATOM 580 O O . ASP A 1 74 ? 5.974 -2.919 -19.072 1.00 87.62 74 ASP A O 1
ATOM 584 N N . LEU A 1 75 ? 5.409 -2.306 -16.992 1.00 84.94 75 LEU A N 1
ATOM 585 C CA . LEU A 1 75 ? 4.321 -3.274 -16.838 1.00 84.94 75 LEU A CA 1
ATOM 586 C C . LEU A 1 75 ? 2.992 -2.817 -17.453 1.00 84.94 75 LEU A C 1
ATOM 588 O O . LEU A 1 75 ? 2.013 -3.566 -17.395 1.00 84.94 75 LEU A O 1
ATOM 592 N N . SER A 1 76 ? 2.930 -1.598 -18.007 1.00 81.81 76 SER A N 1
ATOM 593 C CA . SER A 1 76 ? 1.686 -0.959 -18.459 1.00 81.81 76 SER A CA 1
ATOM 594 C C . SER A 1 76 ? 0.576 -1.066 -17.405 1.00 81.81 76 SER A C 1
ATOM 596 O O . SER A 1 76 ? -0.548 -1.488 -17.690 1.00 81.81 76 SER A O 1
ATOM 598 N N . TYR A 1 77 ? 0.909 -0.746 -16.150 1.00 77.94 77 TYR A N 1
ATOM 599 C CA . TYR A 1 77 ? 0.053 -1.004 -14.995 1.00 77.94 77 TYR A CA 1
ATOM 600 C C . TYR A 1 77 ? -1.252 -0.194 -15.054 1.00 77.94 77 TYR A C 1
ATOM 602 O O . TYR A 1 77 ? -1.325 0.953 -14.614 1.00 77.94 77 TYR A O 1
ATOM 610 N N . SER A 1 78 ? -2.323 -0.815 -15.554 1.00 70.75 78 SER A N 1
ATOM 611 C CA . SER A 1 78 ? -3.662 -0.215 -15.587 1.00 70.75 78 SER A CA 1
ATOM 612 C C . SER A 1 78 ? -4.488 -0.520 -14.337 1.00 70.75 78 SER A C 1
ATOM 614 O O . SER A 1 78 ? -5.517 0.117 -14.124 1.00 70.75 78 SER A O 1
ATOM 616 N N . GLY A 1 79 ? -4.041 -1.458 -13.488 1.00 65.88 79 GLY A N 1
ATOM 617 C CA . GLY A 1 79 ? -4.752 -1.888 -12.278 1.00 65.88 79 GLY A CA 1
ATOM 618 C C . GLY A 1 79 ? -5.135 -0.718 -11.371 1.00 65.88 79 GLY A C 1
ATOM 619 O O . GLY A 1 79 ? -6.253 -0.685 -10.867 1.00 65.88 79 GLY A O 1
ATOM 620 N N . TRP A 1 80 ? -4.266 0.301 -11.275 1.00 71.25 80 TRP A N 1
ATOM 621 C CA . TRP A 1 80 ? -4.528 1.514 -10.492 1.00 71.25 80 TRP A CA 1
ATOM 622 C C . TRP A 1 80 ? -5.789 2.253 -10.921 1.00 71.25 80 TRP A C 1
ATOM 624 O O . TRP A 1 80 ? -6.534 2.767 -10.090 1.00 71.25 80 TRP A O 1
ATOM 634 N N . ASN A 1 81 ? -5.995 2.305 -12.232 1.00 65.06 81 ASN A N 1
ATOM 635 C CA . ASN A 1 81 ? -7.099 3.010 -12.857 1.00 65.06 81 ASN A CA 1
ATOM 636 C C . ASN A 1 81 ? -8.327 2.105 -13.019 1.00 65.06 81 ASN A C 1
ATOM 638 O O . ASN A 1 81 ? -9.446 2.605 -13.046 1.00 65.06 81 ASN A O 1
ATOM 642 N N . ASN A 1 82 ? -8.120 0.785 -13.041 1.00 64.94 82 ASN A N 1
ATOM 643 C CA . ASN A 1 82 ? -9.152 -0.246 -13.189 1.00 64.94 82 ASN A CA 1
ATOM 644 C C . ASN A 1 82 ? -9.664 -0.776 -11.837 1.00 64.94 82 ASN A C 1
ATOM 646 O O . ASN A 1 82 ? -10.142 -1.908 -11.737 1.00 64.94 82 ASN A O 1
ATOM 650 N N . GLY A 1 83 ? -9.540 0.024 -10.778 1.00 70.00 83 GLY A N 1
ATOM 651 C CA . GLY A 1 83 ? -10.167 -0.275 -9.497 1.00 70.00 83 GLY A CA 1
ATOM 652 C C . GLY A 1 83 ? -9.279 -0.959 -8.454 1.00 70.00 83 GLY A C 1
ATOM 653 O O . GLY A 1 83 ? -9.797 -1.310 -7.407 1.00 70.00 83 GLY A O 1
ATOM 654 N N . ILE A 1 84 ? -7.974 -1.157 -8.655 1.00 82.25 84 ILE A N 1
ATOM 655 C CA . ILE A 1 84 ? -7.091 -1.725 -7.617 1.00 82.25 84 ILE A CA 1
ATOM 656 C C . ILE A 1 84 ? -6.006 -0.716 -7.239 1.00 82.25 84 ILE A C 1
ATOM 658 O O . ILE A 1 84 ? -5.077 -0.492 -8.020 1.00 82.25 84 ILE A O 1
ATOM 662 N N . PRO A 1 85 ? -6.072 -0.100 -6.044 1.00 87.44 85 PRO A N 1
ATOM 663 C CA . PRO A 1 85 ? -5.081 0.886 -5.649 1.00 87.44 85 PRO A CA 1
ATOM 664 C C . PRO A 1 85 ? -3.706 0.232 -5.501 1.00 87.44 85 PRO A C 1
ATOM 666 O O . PRO A 1 85 ? -3.583 -0.880 -4.975 1.00 87.44 85 PRO A O 1
ATOM 669 N N . LEU A 1 86 ? -2.668 0.953 -5.928 1.00 91.19 86 LEU A N 1
ATOM 670 C CA . LEU A 1 86 ? -1.292 0.625 -5.559 1.00 91.19 86 LEU A CA 1
ATOM 671 C C . LEU A 1 86 ? -1.156 0.578 -4.043 1.00 91.19 86 LEU A C 1
ATOM 673 O O . LEU A 1 86 ? -1.795 1.362 -3.343 1.00 91.19 86 LEU A O 1
ATOM 677 N N . MET A 1 87 ? -0.285 -0.288 -3.546 1.00 92.62 87 MET A N 1
ATOM 678 C CA . MET A 1 87 ? 0.036 -0.346 -2.130 1.00 92.62 87 MET A CA 1
ATOM 679 C C . MET A 1 87 ? 1.459 0.155 -1.900 1.00 92.62 87 MET A C 1
ATOM 681 O O . MET A 1 87 ? 2.412 -0.319 -2.511 1.00 92.62 87 MET A O 1
ATOM 685 N N . VAL A 1 88 ? 1.597 1.113 -0.994 1.00 93.38 88 VAL A N 1
ATOM 686 C CA . VAL A 1 88 ? 2.863 1.572 -0.437 1.00 93.38 88 VAL A CA 1
ATOM 687 C C . VAL A 1 88 ? 2.984 0.964 0.949 1.00 93.38 88 VAL A C 1
ATOM 689 O O . VAL A 1 88 ? 2.180 1.233 1.842 1.00 93.38 88 VAL A O 1
ATOM 692 N N . ASP A 1 89 ? 3.972 0.100 1.110 1.00 90.88 89 ASP A N 1
ATOM 693 C CA . ASP A 1 89 ? 4.183 -0.686 2.310 1.00 90.88 89 ASP A CA 1
ATOM 694 C C . ASP A 1 89 ? 5.326 -0.105 3.143 1.00 90.88 89 ASP A C 1
ATOM 696 O O . ASP A 1 89 ? 6.501 -0.211 2.793 1.00 90.88 89 ASP A O 1
ATOM 700 N N . VAL A 1 90 ? 4.957 0.505 4.269 1.00 85.31 90 VAL A N 1
ATOM 701 C CA . VAL A 1 90 ? 5.889 1.071 5.257 1.00 85.31 90 VAL A CA 1
ATOM 702 C C . VAL A 1 90 ? 6.036 0.166 6.485 1.00 85.31 90 VAL A C 1
ATOM 704 O O . VAL A 1 90 ? 6.555 0.577 7.520 1.00 85.31 90 VAL A O 1
ATOM 707 N N . TRP A 1 91 ? 5.593 -1.090 6.388 1.00 71.56 91 TRP A N 1
ATOM 708 C CA . TRP A 1 91 ? 5.634 -2.066 7.474 1.00 71.56 91 TRP A CA 1
ATOM 709 C C . TRP A 1 91 ? 7.050 -2.552 7.810 1.00 71.56 91 TRP A C 1
ATOM 711 O O . TRP A 1 91 ? 7.349 -2.865 8.963 1.00 71.56 91 TRP A O 1
ATOM 721 N N . LYS A 1 92 ? 7.927 -2.636 6.803 1.00 58.25 92 LYS A N 1
ATOM 722 C CA . LYS A 1 92 ? 9.242 -3.296 6.876 1.00 58.25 92 LYS A CA 1
ATOM 723 C C . LYS A 1 92 ? 10.417 -2.343 6.646 1.00 58.25 92 LYS A C 1
ATOM 725 O O . LYS A 1 92 ? 11.372 -2.694 5.959 1.00 58.25 92 LYS A O 1
ATOM 730 N N . ALA A 1 93 ? 10.407 -1.164 7.261 1.00 53.38 93 ALA A N 1
ATOM 731 C CA . ALA A 1 93 ? 11.670 -0.458 7.454 1.00 53.38 93 ALA A CA 1
ATOM 732 C C . ALA A 1 93 ? 12.582 -1.329 8.347 1.00 53.38 93 ALA A C 1
ATOM 734 O O . ALA A 1 93 ? 12.169 -1.684 9.456 1.00 53.38 93 ALA A O 1
ATOM 735 N N . PRO A 1 94 ? 13.806 -1.703 7.921 1.00 52.00 94 PRO A N 1
ATOM 736 C CA . PRO A 1 94 ? 14.807 -2.233 8.846 1.00 52.00 94 PRO A CA 1
ATOM 737 C C . PRO A 1 94 ? 14.934 -1.289 10.049 1.00 52.00 94 PRO A C 1
ATOM 739 O O . PRO A 1 94 ? 14.700 -0.094 9.901 1.00 52.00 94 PRO A O 1
ATOM 742 N N . LYS A 1 95 ? 15.304 -1.800 11.231 1.00 48.31 95 LYS A N 1
ATOM 743 C CA . LYS A 1 95 ? 15.303 -1.058 12.516 1.00 48.31 95 LYS A CA 1
ATOM 744 C C . LYS A 1 95 ? 15.992 0.322 12.495 1.00 48.31 95 LYS A C 1
ATOM 746 O O . LYS A 1 95 ? 15.722 1.128 13.380 1.00 48.31 95 LYS A O 1
ATOM 751 N N . ASP A 1 96 ? 16.826 0.594 11.495 1.00 47.97 96 ASP A N 1
ATOM 752 C CA . ASP A 1 96 ? 17.565 1.846 11.310 1.00 47.97 96 ASP A CA 1
ATOM 753 C C . ASP A 1 96 ? 16.851 2.874 10.405 1.00 47.97 96 ASP A C 1
ATOM 755 O O . ASP A 1 96 ? 17.338 3.988 10.217 1.00 47.97 96 ASP A O 1
ATOM 759 N N . PHE A 1 97 ? 15.690 2.533 9.842 1.00 55.97 97 PHE A N 1
ATOM 760 C CA . PHE A 1 97 ? 14.896 3.417 8.994 1.00 55.97 97 PHE A CA 1
ATOM 761 C C . PHE A 1 97 ? 13.717 3.972 9.788 1.00 55.97 97 PHE A C 1
ATOM 763 O O . PHE A 1 97 ? 12.655 3.366 9.897 1.00 55.97 97 PHE A O 1
ATOM 770 N N . MET A 1 98 ? 13.894 5.166 10.342 1.00 54.16 98 MET A N 1
ATOM 771 C CA . MET A 1 98 ? 12.756 5.968 10.771 1.00 54.16 98 MET A CA 1
ATOM 772 C C . MET A 1 98 ? 12.128 6.613 9.539 1.00 54.16 98 MET A C 1
ATOM 774 O O . MET A 1 98 ? 12.722 7.508 8.935 1.00 54.16 98 MET A O 1
ATOM 778 N N . TYR A 1 99 ? 10.921 6.181 9.177 1.00 66.75 99 TYR A N 1
ATOM 779 C CA . TYR A 1 99 ? 10.145 6.903 8.182 1.00 66.75 99 TYR A CA 1
ATOM 780 C C . TYR A 1 99 ? 9.813 8.303 8.705 1.00 66.75 99 TYR A C 1
ATOM 782 O O . TYR A 1 99 ? 9.166 8.470 9.738 1.00 66.75 99 TYR A O 1
ATOM 790 N N . ASN A 1 100 ? 10.255 9.320 7.972 1.00 78.69 100 ASN A N 1
ATOM 791 C CA . ASN A 1 100 ? 9.774 10.679 8.154 1.00 78.69 100 ASN A CA 1
ATOM 792 C C . ASN A 1 100 ? 8.405 10.798 7.466 1.00 78.69 100 ASN A C 1
ATOM 794 O O . ASN A 1 100 ? 8.297 10.508 6.272 1.00 78.69 100 ASN A O 1
ATOM 798 N N . LEU A 1 101 ? 7.376 11.240 8.199 1.00 86.31 101 LEU A N 1
ATOM 799 C CA . LEU A 1 101 ? 6.026 11.464 7.666 1.00 86.31 101 LEU A CA 1
ATOM 800 C C . LEU A 1 101 ? 6.043 12.347 6.410 1.00 86.31 101 LEU A C 1
ATOM 802 O O . LEU A 1 101 ? 5.318 12.065 5.459 1.00 86.31 101 LEU A O 1
ATOM 806 N N . ASP A 1 102 ? 6.908 13.367 6.361 1.00 86.31 102 ASP A N 1
ATOM 807 C CA . ASP A 1 102 ? 7.012 14.230 5.183 1.00 86.31 102 ASP A CA 1
ATOM 808 C C . ASP A 1 102 ? 7.613 13.493 3.980 1.00 86.31 102 ASP A C 1
ATOM 810 O O . ASP A 1 102 ? 7.146 13.685 2.864 1.00 86.31 102 ASP A O 1
ATOM 814 N N . HIS A 1 103 ? 8.561 12.572 4.180 1.00 87.06 103 HIS A N 1
ATOM 815 C CA . HIS A 1 103 ? 9.070 11.745 3.080 1.00 87.06 103 HIS A CA 1
ATOM 816 C C . HIS A 1 103 ? 7.997 10.787 2.548 1.00 87.06 103 HIS A C 1
ATOM 818 O O . HIS A 1 103 ? 7.858 10.651 1.333 1.00 87.06 103 HIS A O 1
ATOM 824 N N . ILE A 1 104 ? 7.210 10.155 3.431 1.00 89.56 104 ILE A N 1
ATOM 825 C CA . ILE A 1 104 ? 6.070 9.315 3.015 1.00 89.56 104 ILE A CA 1
ATOM 826 C C . ILE A 1 104 ? 5.081 10.152 2.194 1.00 89.56 104 ILE A C 1
ATOM 828 O O . ILE A 1 104 ? 4.615 9.717 1.136 1.00 89.56 104 ILE A O 1
ATOM 832 N N . ARG A 1 105 ? 4.776 11.366 2.663 1.00 90.38 105 ARG A N 1
ATOM 833 C CA . ARG A 1 105 ? 3.869 12.298 1.993 1.00 90.38 105 ARG A CA 1
ATOM 834 C C . ARG A 1 105 ? 4.399 12.715 0.624 1.00 90.38 105 ARG A C 1
ATOM 836 O O . ARG A 1 105 ? 3.691 12.572 -0.365 1.00 90.38 105 ARG A O 1
ATOM 843 N N . GLN A 1 106 ? 5.651 13.163 0.543 1.00 88.44 106 GLN A N 1
ATOM 844 C CA . GLN A 1 106 ? 6.301 13.537 -0.715 1.00 88.44 106 GLN A CA 1
ATOM 845 C C . GLN A 1 106 ? 6.310 12.376 -1.716 1.00 88.44 106 GLN A C 1
ATOM 847 O O . GLN A 1 106 ? 6.010 12.587 -2.887 1.00 88.44 106 GLN A O 1
ATOM 852 N N . HIS A 1 107 ? 6.568 11.150 -1.256 1.00 90.38 107 HIS A N 1
ATOM 853 C CA . HIS A 1 107 ? 6.482 9.952 -2.088 1.00 90.38 107 HIS A CA 1
ATOM 854 C C . HIS A 1 107 ? 5.074 9.763 -2.678 1.00 90.38 107 HIS A C 1
ATOM 856 O O . HIS A 1 107 ? 4.923 9.530 -3.876 1.00 90.38 107 HIS A O 1
ATOM 862 N N . GLY A 1 108 ? 4.034 9.932 -1.857 1.00 89.62 108 GLY A N 1
ATOM 863 C CA . GLY A 1 108 ? 2.637 9.800 -2.282 1.00 89.62 108 GLY A CA 1
ATOM 864 C C . GLY A 1 108 ? 2.228 10.887 -3.267 1.00 89.62 108 GLY A C 1
ATOM 865 O O . GLY A 1 108 ? 1.635 10.593 -4.306 1.00 89.62 108 GLY A O 1
ATOM 866 N N . ILE A 1 109 ? 2.616 12.131 -2.982 1.00 89.19 109 ILE A N 1
ATOM 867 C CA . ILE A 1 109 ? 2.418 13.280 -3.871 1.00 89.19 109 ILE A CA 1
ATOM 868 C C . ILE A 1 109 ? 3.074 13.013 -5.222 1.00 89.19 109 ILE A C 1
ATOM 870 O O . ILE A 1 109 ? 2.436 13.199 -6.253 1.00 89.19 109 ILE A O 1
ATOM 874 N N . TYR A 1 110 ? 4.324 12.550 -5.229 1.00 87.81 110 TYR A N 1
ATOM 875 C CA . TYR A 1 110 ? 5.048 12.289 -6.464 1.00 87.81 110 TYR A CA 1
ATOM 876 C C . TYR A 1 110 ? 4.307 11.247 -7.308 1.00 87.81 110 TYR A C 1
ATOM 878 O O . TYR A 1 110 ? 3.894 11.533 -8.429 1.00 87.81 110 TYR A O 1
ATOM 886 N N . ILE A 1 111 ? 4.033 10.060 -6.765 1.00 85.31 111 ILE A N 1
ATOM 887 C CA . ILE A 1 111 ? 3.401 8.994 -7.556 1.00 85.31 111 ILE A CA 1
ATOM 888 C C . ILE A 1 111 ? 2.007 9.430 -8.052 1.00 85.31 111 ILE A C 1
ATOM 890 O O . ILE A 1 111 ? 1.673 9.219 -9.218 1.00 85.31 111 ILE A O 1
ATOM 894 N N . THR A 1 112 ? 1.208 10.104 -7.220 1.00 85.06 112 THR A N 1
ATOM 895 C CA . THR A 1 112 ? -0.144 10.547 -7.608 1.00 85.06 112 THR A CA 1
ATOM 896 C C . THR A 1 112 ? -0.149 11.696 -8.619 1.00 85.06 112 THR A C 1
ATOM 898 O O . THR A 1 112 ? -0.968 11.681 -9.537 1.00 85.06 112 THR A O 1
ATOM 901 N N . GLN A 1 113 ? 0.760 12.671 -8.519 1.00 84.31 113 GLN A N 1
ATOM 902 C CA . GLN A 1 113 ? 0.835 13.785 -9.472 1.00 84.31 113 GLN A CA 1
ATOM 903 C C . GLN A 1 113 ? 1.244 13.329 -10.873 1.00 84.31 113 GLN A C 1
ATOM 905 O O . GLN A 1 113 ? 0.710 13.843 -11.859 1.00 84.31 113 GLN A O 1
ATOM 910 N N . TYR A 1 114 ? 2.171 12.371 -10.965 1.00 77.56 114 TYR A N 1
ATOM 911 C CA . TYR A 1 114 ? 2.672 11.890 -12.251 1.00 77.56 114 TYR A CA 1
ATOM 912 C C . TYR A 1 114 ? 1.686 10.951 -12.950 1.00 77.56 114 TYR A C 1
ATOM 914 O O . TYR A 1 114 ? 1.445 11.115 -14.144 1.00 77.56 114 TYR A O 1
ATOM 922 N N . TYR A 1 115 ? 1.085 10.004 -12.226 1.00 72.81 115 TYR A N 1
ATOM 923 C CA . TYR A 1 115 ? 0.174 9.019 -12.824 1.00 72.81 115 TYR A CA 1
ATOM 924 C C . TYR A 1 115 ? -1.285 9.478 -12.903 1.00 72.81 115 TYR A C 1
ATOM 926 O O . TYR A 1 115 ? -2.054 8.905 -13.672 1.00 72.81 115 TYR A O 1
ATOM 934 N N . LYS A 1 116 ? -1.670 10.502 -12.124 1.00 80.50 116 LYS A N 1
ATOM 935 C CA . LYS A 1 116 ? -3.046 11.023 -12.017 1.00 80.50 116 LYS A CA 1
ATOM 936 C C . LYS A 1 116 ? -4.090 9.904 -11.876 1.00 80.50 116 LYS A C 1
ATOM 938 O O . LYS A 1 116 ? -5.021 9.829 -12.680 1.00 80.50 116 LYS A O 1
ATOM 943 N N . PRO A 1 117 ? -3.921 9.018 -10.885 1.00 79.19 117 PRO A N 1
ATOM 944 C CA . PRO A 1 117 ? -4.768 7.848 -10.740 1.00 79.19 117 PRO A CA 1
ATOM 945 C C . PRO A 1 117 ? -6.203 8.234 -10.377 1.00 79.19 117 PRO A C 1
ATOM 947 O O . PRO A 1 117 ? -6.445 9.256 -9.729 1.00 79.19 117 PRO A O 1
ATOM 950 N N . THR A 1 118 ? -7.158 7.369 -10.712 1.00 79.69 118 THR A N 1
ATOM 951 C CA . THR A 1 118 ? -8.544 7.495 -10.226 1.00 79.69 118 THR A CA 1
ATOM 952 C C . THR A 1 118 ? -8.673 7.135 -8.743 1.00 79.69 118 THR A C 1
ATOM 954 O O . THR A 1 118 ? -9.578 7.617 -8.062 1.00 79.69 118 THR A O 1
ATOM 957 N N . LEU A 1 119 ? -7.743 6.331 -8.216 1.00 82.38 119 LEU A N 1
ATOM 958 C CA . LEU A 1 119 ? -7.714 5.888 -6.825 1.00 82.38 119 LEU A CA 1
ATOM 959 C C . LEU A 1 119 ? -6.477 6.395 -6.081 1.00 82.38 119 LEU A C 1
ATOM 961 O O . LEU A 1 119 ? -5.355 6.317 -6.577 1.00 82.38 119 LEU A O 1
ATOM 965 N N . LYS A 1 120 ? -6.656 6.818 -4.826 1.00 87.88 120 LYS A N 1
ATOM 966 C CA . LYS A 1 120 ? -5.517 7.054 -3.928 1.00 87.88 120 LYS A CA 1
ATOM 967 C C . LYS A 1 120 ? -4.789 5.732 -3.630 1.00 87.88 120 LYS A C 1
ATOM 969 O O . LYS A 1 120 ? -5.463 4.717 -3.440 1.00 87.88 120 LYS A O 1
ATOM 974 N N . PRO A 1 121 ? -3.450 5.734 -3.547 1.00 91.44 121 PRO A N 1
ATOM 975 C CA . PRO A 1 121 ? -2.687 4.573 -3.110 1.00 91.44 121 PRO A CA 1
ATOM 976 C C . PRO A 1 121 ? -3.043 4.189 -1.665 1.00 91.44 121 PRO A C 1
ATOM 978 O O . PRO A 1 121 ? -3.400 5.044 -0.849 1.00 91.44 121 PRO A O 1
ATOM 981 N N . LEU A 1 122 ? -2.933 2.901 -1.346 1.00 92.50 122 LEU A N 1
ATOM 982 C CA . LEU A 1 122 ? -3.024 2.379 0.013 1.00 92.50 122 LEU A CA 1
ATOM 983 C C . LEU A 1 122 ? -1.681 2.545 0.709 1.00 92.50 122 LEU A C 1
ATOM 985 O O . LEU A 1 122 ? -0.676 2.049 0.219 1.00 92.50 122 LEU A O 1
ATOM 989 N N . LEU A 1 123 ? -1.664 3.181 1.872 1.00 93.44 123 LEU A N 1
ATOM 990 C CA . LEU A 1 123 ? -0.534 3.131 2.786 1.00 93.44 123 LEU A CA 1
ATOM 991 C C . LEU A 1 123 ? -0.780 2.003 3.786 1.00 93.44 123 LEU A C 1
ATOM 993 O O . LEU A 1 123 ? -1.670 2.110 4.633 1.00 93.44 123 LEU A O 1
ATOM 997 N N . ARG A 1 124 ? -0.011 0.919 3.675 1.00 92.19 124 ARG A N 1
ATOM 998 C CA . ARG A 1 124 ? -0.057 -0.206 4.612 1.00 92.19 124 ARG A CA 1
ATOM 999 C C . ARG A 1 124 ? 0.812 0.105 5.824 1.00 92.19 124 ARG A C 1
ATOM 1001 O O . ARG A 1 124 ? 2.022 0.275 5.692 1.00 92.19 124 ARG A O 1
ATOM 1008 N N . VAL A 1 125 ? 0.191 0.160 6.999 1.00 89.75 125 VAL A N 1
ATOM 1009 C CA . VAL A 1 125 ? 0.834 0.560 8.259 1.00 89.75 125 VAL A CA 1
ATOM 1010 C C . VAL A 1 125 ? 0.408 -0.354 9.408 1.00 89.75 125 VAL A C 1
ATOM 1012 O O . VAL A 1 125 ? -0.739 -0.805 9.466 1.00 89.75 125 VAL A O 1
ATOM 1015 N N . ILE A 1 126 ? 1.325 -0.631 10.343 1.00 88.44 126 ILE A N 1
ATOM 1016 C CA . ILE A 1 126 ? 0.959 -1.332 11.581 1.00 88.44 126 ILE A CA 1
ATOM 1017 C C . ILE A 1 126 ? 0.089 -0.412 12.430 1.00 88.44 126 ILE A C 1
ATOM 1019 O O . ILE A 1 126 ? 0.444 0.748 12.636 1.00 88.44 126 ILE A O 1
ATOM 1023 N N . VAL A 1 127 ? -0.985 -0.954 13.003 1.00 89.50 127 VAL A N 1
ATOM 1024 C CA . VAL A 1 127 ? -1.869 -0.237 13.938 1.00 89.50 127 VAL A CA 1
ATOM 1025 C C . VAL A 1 127 ? -1.085 0.537 15.010 1.00 89.50 127 VAL A C 1
ATOM 1027 O O . VAL A 1 127 ? -1.297 1.732 15.184 1.00 89.50 127 VAL A O 1
ATOM 1030 N N . SER A 1 128 ? -0.124 -0.106 15.682 1.00 87.88 128 SER A N 1
ATOM 1031 C CA . SER A 1 128 ? 0.676 0.535 16.734 1.00 87.88 128 SER A CA 1
ATOM 1032 C C . SER A 1 128 ? 1.563 1.677 16.234 1.00 87.88 128 SER A C 1
ATOM 1034 O O . SER A 1 128 ? 1.803 2.625 16.974 1.00 87.88 128 SER A O 1
ATOM 1036 N N . GLU A 1 129 ? 2.073 1.593 15.002 1.00 88.19 129 GLU A N 1
ATOM 1037 C CA . GLU A 1 129 ? 2.909 2.660 14.439 1.00 88.19 129 GLU A CA 1
ATOM 1038 C C . GLU A 1 129 ? 2.048 3.861 14.035 1.00 88.19 129 GLU A C 1
ATOM 1040 O O . GLU A 1 129 ? 2.440 4.998 14.287 1.00 88.19 129 GLU A O 1
ATOM 1045 N N . TRP A 1 130 ? 0.843 3.619 13.504 1.00 90.62 130 TRP A N 1
ATOM 1046 C CA . TRP A 1 130 ? -0.118 4.688 13.241 1.00 90.62 130 TRP A CA 1
ATOM 1047 C C . TRP A 1 130 ? -0.484 5.454 14.514 1.00 90.62 130 TRP A C 1
ATOM 1049 O O . TRP A 1 130 ? -0.384 6.679 14.537 1.00 90.62 130 TRP A O 1
ATOM 1059 N N . GLU A 1 131 ? -0.884 4.746 15.576 1.00 91.12 131 GLU A N 1
ATOM 1060 C CA . GLU A 1 131 ? -1.254 5.379 16.851 1.00 91.12 131 GLU A CA 1
ATOM 1061 C C . GLU A 1 131 ? -0.084 6.186 17.419 1.00 91.12 131 GLU A C 1
ATOM 1063 O O . GLU A 1 131 ? -0.245 7.348 17.782 1.00 91.12 131 GLU A O 1
ATOM 1068 N N . LYS A 1 132 ? 1.132 5.633 17.372 1.00 90.19 132 LYS A N 1
ATOM 1069 C CA . LYS A 1 132 ? 2.346 6.343 17.784 1.00 90.19 132 LYS A CA 1
ATOM 1070 C C . LYS A 1 132 ? 2.584 7.624 16.977 1.00 90.19 132 LYS A C 1
ATOM 1072 O O . LYS A 1 132 ? 2.952 8.645 17.562 1.00 90.19 132 LYS A O 1
ATOM 1077 N N . TRP A 1 133 ? 2.404 7.603 15.653 1.00 90.44 133 TRP A N 1
ATOM 1078 C CA . TRP A 1 133 ? 2.515 8.809 14.821 1.00 90.44 133 TRP A CA 1
ATOM 1079 C C . TRP A 1 133 ? 1.443 9.834 15.180 1.00 90.44 133 TRP A C 1
ATOM 1081 O O . TRP A 1 133 ? 1.763 11.011 15.361 1.00 90.44 133 TRP A O 1
ATOM 1091 N N . TYR A 1 134 ? 0.198 9.387 15.351 1.00 92.56 134 TYR A N 1
ATOM 1092 C CA . TYR A 1 134 ? -0.928 10.248 15.687 1.00 92.56 134 TYR A CA 1
ATOM 1093 C C . TYR A 1 134 ? -0.750 10.923 17.054 1.00 92.56 134 TYR A C 1
ATOM 1095 O O . TYR A 1 134 ? -0.902 12.139 17.161 1.00 92.56 134 TYR A O 1
ATOM 1103 N N . GLU A 1 135 ? -0.363 10.168 18.084 1.00 93.56 135 GLU A N 1
ATOM 1104 C CA . GLU A 1 135 ? -0.074 10.690 19.425 1.00 93.56 135 GLU A CA 1
ATOM 1105 C C . GLU A 1 135 ? 1.100 11.677 19.420 1.00 93.56 135 GLU A C 1
ATOM 1107 O O . GLU A 1 135 ? 1.067 12.690 20.118 1.00 93.56 135 GLU A O 1
ATOM 1112 N N . SER A 1 136 ? 2.127 11.409 18.607 1.00 91.62 136 SER A N 1
ATOM 1113 C CA . SER A 1 136 ? 3.315 12.266 18.516 1.00 91.62 136 SER A CA 1
ATOM 1114 C C . SER A 1 136 ? 3.046 13.559 17.741 1.00 91.62 136 SER A C 1
ATOM 1116 O O . SER A 1 136 ? 3.548 14.621 18.109 1.00 91.62 136 SER A O 1
ATOM 1118 N N . ASN A 1 137 ? 2.295 13.482 16.637 1.00 92.06 137 ASN A N 1
ATOM 1119 C CA . ASN A 1 137 ? 1.968 14.618 15.779 1.00 92.06 137 ASN A CA 1
ATOM 1120 C C . ASN A 1 137 ? 0.712 14.339 14.936 1.00 92.06 137 ASN A C 1
ATOM 1122 O O . ASN A 1 137 ? 0.789 13.957 13.761 1.00 92.06 137 ASN A O 1
ATOM 1126 N N . ALA A 1 138 ? -0.459 14.572 15.529 1.00 93.44 138 ALA A N 1
ATOM 1127 C CA . ALA A 1 138 ? -1.743 14.312 14.885 1.00 93.44 138 ALA A CA 1
ATOM 1128 C C . ALA A 1 138 ? -1.900 15.085 13.565 1.00 93.44 138 ALA A C 1
ATOM 1130 O O . ALA A 1 138 ? -2.354 14.525 12.573 1.00 93.44 138 ALA A O 1
ATOM 1131 N N . THR A 1 139 ? -1.478 16.352 13.519 1.00 93.12 139 THR A N 1
ATOM 1132 C CA . THR A 1 139 ? -1.622 17.207 12.331 1.00 93.12 139 THR A CA 1
ATOM 1133 C C . THR A 1 139 ? -0.864 16.653 11.127 1.00 93.12 139 THR A C 1
ATOM 1135 O O . THR A 1 139 ? -1.441 16.536 10.047 1.00 93.12 139 THR A O 1
ATOM 1138 N N . GLU A 1 140 ? 0.413 16.295 11.290 1.00 90.00 140 GLU A N 1
ATOM 1139 C CA . GLU A 1 140 ? 1.204 15.748 10.179 1.00 90.00 140 GLU A CA 1
ATOM 1140 C C . GLU A 1 140 ? 0.765 14.328 9.810 1.00 90.00 140 GLU A C 1
ATOM 1142 O O . GLU A 1 140 ? 0.720 13.988 8.631 1.00 90.00 140 GLU A O 1
ATOM 1147 N N . THR A 1 141 ? 0.351 13.523 10.790 1.00 91.94 141 THR A N 1
ATOM 1148 C CA . THR A 1 141 ? -0.189 12.179 10.532 1.00 91.94 141 THR A CA 1
ATOM 1149 C C . THR A 1 141 ? -1.470 12.252 9.702 1.00 91.94 141 THR A C 1
ATOM 1151 O O . THR A 1 141 ? -1.608 11.566 8.692 1.00 91.94 141 THR A O 1
ATOM 1154 N N . MET A 1 142 ? -2.382 13.159 10.060 1.00 93.75 142 MET A N 1
ATOM 1155 C CA . MET A 1 142 ? -3.633 13.373 9.332 1.00 93.75 142 MET A CA 1
ATOM 1156 C C . MET A 1 142 ? -3.418 13.899 7.912 1.00 93.75 142 MET A C 1
ATOM 1158 O O . MET A 1 142 ? -4.223 13.610 7.027 1.00 93.75 142 MET A O 1
ATOM 1162 N N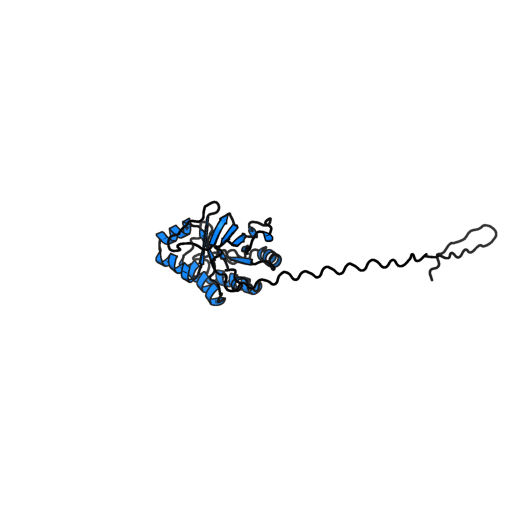 . ARG A 1 143 ? -2.320 14.619 7.646 1.00 92.56 143 ARG A N 1
ATOM 1163 C CA . ARG A 1 143 ? -1.982 15.056 6.283 1.00 92.56 143 ARG A CA 1
ATOM 1164 C C . ARG A 1 143 ? -1.707 13.897 5.331 1.00 92.56 143 ARG A C 1
ATOM 1166 O O . ARG A 1 143 ? -1.930 14.078 4.138 1.00 92.56 143 ARG A O 1
ATOM 1173 N N . LEU A 1 144 ? -1.306 12.720 5.821 1.00 92.25 144 LEU A N 1
ATOM 1174 C CA . LEU A 1 144 ? -1.140 11.536 4.971 1.00 92.25 144 LEU A CA 1
ATOM 1175 C C . LEU A 1 144 ? -2.447 11.130 4.275 1.00 92.25 144 LEU A C 1
ATOM 1177 O O . LEU A 1 144 ? -2.403 10.608 3.165 1.00 92.25 144 LEU A O 1
ATOM 1181 N N . LEU A 1 145 ? -3.609 11.421 4.872 1.00 91.25 145 LEU A N 1
ATOM 1182 C CA . LEU A 1 145 ? -4.922 11.101 4.295 1.00 91.25 145 LEU A CA 1
ATOM 1183 C C . LEU A 1 145 ? -5.243 11.913 3.027 1.00 91.25 145 LEU A C 1
ATOM 1185 O O . LEU A 1 145 ? -6.143 11.559 2.256 1.00 91.25 145 LEU A O 1
ATOM 1189 N N . ASN A 1 146 ? -4.513 13.003 2.776 1.00 90.06 146 ASN A N 1
ATOM 1190 C CA . ASN A 1 146 ? -4.640 13.754 1.529 1.00 90.06 146 ASN A CA 1
ATOM 1191 C C . ASN A 1 146 ? -4.121 12.937 0.346 1.00 90.06 146 ASN A C 1
ATOM 1193 O O . ASN A 1 146 ? -4.772 12.915 -0.698 1.00 90.06 146 ASN A O 1
ATOM 1197 N N . ASP A 1 147 ? -3.035 12.196 0.554 1.00 90.12 147 ASP A N 1
ATOM 1198 C CA . ASP A 1 147 ? -2.299 11.508 -0.506 1.00 90.12 147 ASP A CA 1
ATOM 1199 C C . ASP A 1 147 ? -2.548 9.994 -0.508 1.00 90.12 147 ASP A C 1
ATOM 1201 O O . ASP A 1 147 ? -2.420 9.355 -1.548 1.00 90.12 147 ASP A O 1
ATOM 1205 N N . TYR A 1 148 ? -2.977 9.423 0.621 1.00 92.31 148 TYR A N 1
ATOM 1206 C CA . TYR A 1 148 ? -3.191 7.988 0.794 1.00 92.31 148 TYR A CA 1
ATOM 1207 C C . TYR A 1 148 ? -4.576 7.657 1.353 1.00 92.31 148 TYR A C 1
ATOM 1209 O O . TYR A 1 148 ? -5.192 8.430 2.087 1.00 92.31 148 TYR A O 1
ATOM 1217 N N . ARG A 1 149 ? -5.042 6.446 1.051 1.00 91.25 149 ARG A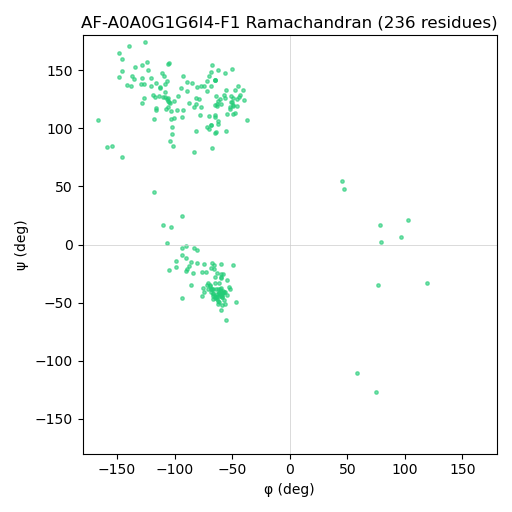 N 1
ATOM 1218 C CA . ARG A 1 149 ? -5.988 5.711 1.899 1.00 91.25 149 ARG A CA 1
ATOM 1219 C C . ARG A 1 149 ? -5.187 4.819 2.839 1.00 91.25 149 ARG A C 1
ATOM 1221 O O . ARG A 1 149 ? -4.155 4.293 2.441 1.00 91.25 149 ARG A O 1
ATOM 1228 N N . ILE A 1 150 ? -5.642 4.627 4.072 1.00 90.94 150 ILE A N 1
ATOM 1229 C CA . ILE A 1 150 ? -4.888 3.829 5.045 1.00 90.94 150 ILE A CA 1
ATOM 1230 C C . ILE A 1 150 ? -5.408 2.402 5.084 1.00 90.94 150 ILE A C 1
ATOM 1232 O O . ILE A 1 150 ? -6.598 2.165 5.300 1.00 90.94 150 ILE A O 1
ATOM 1236 N N . MET A 1 151 ? -4.479 1.468 4.926 1.00 91.38 151 MET A N 1
ATOM 1237 C CA . MET A 1 151 ? -4.681 0.053 5.162 1.00 91.38 151 MET A CA 1
ATOM 1238 C C . MET A 1 151 ? -3.985 -0.334 6.458 1.00 91.38 151 MET A C 1
ATOM 1240 O O . MET A 1 151 ? -2.767 -0.209 6.592 1.00 91.38 151 MET A O 1
ATOM 1244 N N . LEU A 1 152 ? -4.767 -0.807 7.419 1.00 89.44 152 LEU A N 1
ATOM 1245 C CA . LEU A 1 152 ? -4.239 -1.199 8.717 1.00 89.44 152 LEU A CA 1
ATOM 1246 C C . LEU A 1 152 ? -3.824 -2.669 8.704 1.00 89.44 152 LEU A C 1
ATOM 1248 O O . LEU A 1 152 ? -4.511 -3.517 8.134 1.00 89.44 152 LEU A O 1
ATOM 1252 N N . CYS A 1 153 ? -2.697 -2.955 9.347 1.00 88.50 153 CYS A N 1
ATOM 1253 C CA . CYS A 1 153 ? -2.109 -4.283 9.404 1.00 88.50 153 CYS A CA 1
ATOM 1254 C C . CYS A 1 153 ? -1.809 -4.686 10.848 1.00 88.50 153 CYS A C 1
ATOM 1256 O O . CYS A 1 153 ? -1.036 -4.025 11.546 1.00 88.50 153 CYS A O 1
ATOM 1258 N N . GLN A 1 154 ? -2.394 -5.798 11.291 1.00 86.31 154 GLN A N 1
ATOM 1259 C CA . GLN A 1 154 ? -2.022 -6.455 12.542 1.00 86.31 154 GLN A CA 1
ATOM 1260 C C . GLN A 1 154 ? -2.379 -7.948 12.457 1.00 86.31 154 GLN A C 1
ATOM 1262 O O . GLN A 1 154 ? -3.457 -8.352 12.899 1.00 86.31 154 GLN A O 1
ATOM 1267 N N . PRO A 1 155 ? -1.494 -8.777 11.875 1.00 82.12 155 PRO A N 1
ATOM 1268 C CA . PRO A 1 155 ? -1.768 -10.193 11.669 1.00 82.12 155 PRO A CA 1
ATOM 1269 C C . PRO A 1 155 ? -2.148 -10.901 12.973 1.00 82.12 155 PRO A C 1
ATOM 1271 O O . PRO A 1 155 ? -1.483 -10.729 13.998 1.00 82.12 155 PRO A O 1
ATOM 1274 N N . GLY A 1 156 ? -3.221 -11.691 12.933 1.00 80.19 156 GLY A N 1
ATOM 1275 C CA . GLY A 1 156 ? -3.727 -12.431 14.092 1.00 80.19 156 GLY A CA 1
ATOM 1276 C C . GLY A 1 156 ? -4.552 -11.606 15.086 1.00 80.19 156 GLY A C 1
ATOM 1277 O O . GLY A 1 156 ? -4.995 -12.154 16.095 1.00 80.19 156 GLY A O 1
ATOM 1278 N N . ALA A 1 157 ? -4.790 -10.317 14.822 1.00 84.62 157 ALA A N 1
ATOM 1279 C CA . ALA A 1 157 ? -5.679 -9.479 15.622 1.00 84.62 157 ALA A CA 1
ATOM 1280 C C . ALA A 1 157 ? -7.017 -9.223 14.915 1.00 84.62 157 ALA A C 1
ATOM 1282 O O . ALA A 1 157 ? -7.136 -9.276 13.688 1.00 84.62 157 ALA A O 1
ATOM 1283 N N . LEU A 1 158 ? -8.042 -8.909 15.708 1.00 84.62 158 LEU A N 1
ATOM 1284 C CA . LEU A 1 158 ? -9.298 -8.393 15.176 1.00 84.62 158 LEU A CA 1
ATOM 1285 C C . LEU A 1 158 ? -9.098 -6.955 14.695 1.00 84.62 158 LEU A C 1
ATOM 1287 O O . LEU A 1 158 ? -8.421 -6.160 15.350 1.00 84.62 158 LEU A O 1
ATOM 1291 N N . LYS A 1 159 ? -9.727 -6.625 13.564 1.00 87.12 159 LYS A N 1
ATOM 1292 C CA . LYS A 1 159 ? -9.770 -5.259 13.042 1.00 87.12 159 LYS A CA 1
ATOM 1293 C C . LYS A 1 159 ? -10.379 -4.330 14.103 1.00 87.12 159 LYS A C 1
ATOM 1295 O O . LYS A 1 159 ? -11.470 -4.635 14.589 1.00 87.12 159 LYS A O 1
ATOM 1300 N N . PRO A 1 160 ? -9.728 -3.209 14.454 1.00 86.06 160 PRO A N 1
ATOM 1301 C CA . PRO A 1 160 ? -10.303 -2.252 15.388 1.00 86.06 160 PRO A CA 1
ATOM 1302 C C . PRO A 1 160 ? -11.572 -1.624 14.797 1.00 86.06 160 PRO A C 1
ATOM 1304 O O . PRO A 1 160 ? -11.625 -1.324 13.604 1.00 86.06 160 PRO A O 1
ATOM 1307 N N . GLU A 1 161 ? -12.589 -1.399 15.634 1.00 87.31 161 GLU A N 1
ATOM 1308 C CA . GLU A 1 161 ? -13.848 -0.774 15.196 1.00 87.31 161 GLU A CA 1
ATOM 1309 C C . GLU A 1 161 ? -13.632 0.665 14.719 1.00 87.31 161 GLU A C 1
ATOM 1311 O O . GLU A 1 161 ? -14.244 1.101 13.746 1.00 87.31 161 GLU A O 1
ATOM 1316 N N . LYS A 1 162 ? -12.754 1.403 15.406 1.00 88.25 162 LYS A N 1
ATOM 1317 C CA . LYS A 1 162 ? -12.336 2.760 15.055 1.00 88.25 162 LYS A CA 1
ATOM 1318 C C . LYS A 1 162 ? -10.874 2.968 15.417 1.00 88.25 162 LYS A C 1
ATOM 1320 O O . LYS A 1 162 ? -10.398 2.412 16.402 1.00 88.25 162 LYS A O 1
ATOM 1325 N N . LEU A 1 163 ? -10.204 3.813 14.644 1.00 85.38 163 LEU A N 1
ATOM 1326 C CA . LEU A 1 163 ? -8.828 4.224 14.868 1.00 85.38 163 LEU A CA 1
ATOM 1327 C C . LEU A 1 163 ? -8.713 5.745 14.995 1.00 85.38 163 LEU A C 1
ATOM 1329 O O . LEU A 1 163 ? -9.489 6.482 14.371 1.00 85.38 163 LEU A O 1
ATOM 1333 N N . SER A 1 164 ? -7.729 6.217 15.762 1.00 87.75 164 SER A N 1
ATOM 1334 C CA . SER A 1 164 ? -7.457 7.645 15.930 1.00 87.75 164 SER A CA 1
ATOM 1335 C C . SER A 1 164 ? -7.225 8.325 14.578 1.00 87.75 164 SER A C 1
ATOM 1337 O O . SER A 1 164 ? -6.415 7.878 13.763 1.00 87.75 164 SER A O 1
ATOM 1339 N N . GLY A 1 165 ? -7.973 9.396 14.308 1.00 86.75 165 GLY A N 1
ATOM 1340 C CA . GLY A 1 165 ? -7.869 10.177 13.072 1.00 86.75 165 GLY A CA 1
ATOM 1341 C C . GLY A 1 165 ? -8.513 9.554 11.825 1.00 86.75 165 GLY A C 1
ATOM 1342 O O . GLY A 1 165 ? -9.083 10.283 11.022 1.00 86.75 165 GLY A O 1
ATOM 1343 N N . ILE A 1 166 ? -8.489 8.228 11.667 1.00 85.81 166 ILE A N 1
ATOM 1344 C CA . ILE A 1 166 ? -9.046 7.536 10.486 1.00 85.81 166 ILE A CA 1
ATOM 1345 C C . ILE A 1 166 ? -10.547 7.263 10.640 1.00 85.81 166 ILE A C 1
ATOM 1347 O O . ILE A 1 166 ? -11.289 7.304 9.661 1.00 85.81 166 ILE A O 1
ATOM 1351 N N . GLY A 1 167 ? -11.012 6.970 11.858 1.00 86.69 167 GLY A N 1
ATOM 1352 C CA . GLY A 1 167 ? -12.341 6.396 12.058 1.00 86.69 167 GLY A CA 1
ATOM 1353 C C . GLY A 1 167 ? -12.351 4.918 11.666 1.00 86.69 167 GLY A C 1
ATOM 1354 O O . GLY A 1 167 ? -11.532 4.151 12.165 1.00 86.69 167 GLY A O 1
ATOM 1355 N N . VAL A 1 168 ? -13.278 4.506 10.803 1.00 85.38 168 VAL A N 1
ATOM 1356 C CA . VAL A 1 168 ? -13.363 3.117 10.322 1.00 85.38 168 VAL A CA 1
ATOM 1357 C C . VAL A 1 168 ? -12.466 2.976 9.093 1.00 85.38 168 VAL A C 1
ATOM 1359 O O . VAL A 1 168 ? -12.640 3.702 8.121 1.00 85.38 168 VAL A O 1
ATOM 1362 N N . SER A 1 169 ? -11.487 2.070 9.129 1.00 84.56 169 SER A N 1
ATOM 1363 C CA . SER A 1 169 ? -10.658 1.786 7.949 1.00 84.56 169 SER A CA 1
ATOM 1364 C C . SER A 1 169 ? -11.393 0.843 7.001 1.00 84.56 169 SER A C 1
ATOM 1366 O O . SER A 1 169 ? -11.917 -0.172 7.448 1.00 84.56 169 SER A O 1
ATOM 1368 N N . ASP A 1 170 ? -11.383 1.112 5.699 1.00 85.88 170 ASP A N 1
ATOM 1369 C CA . ASP A 1 170 ? -11.990 0.224 4.693 1.00 85.88 170 ASP A CA 1
ATOM 1370 C C . ASP A 1 170 ? -11.130 -1.021 4.411 1.00 85.88 170 ASP A C 1
ATOM 1372 O O . ASP A 1 170 ? -11.646 -2.052 3.975 1.00 85.88 170 ASP A O 1
ATOM 1376 N N . TRP A 1 171 ? -9.820 -0.939 4.678 1.00 88.38 171 TRP A N 1
ATOM 1377 C CA . TRP A 1 171 ? -8.815 -1.938 4.309 1.00 88.38 171 TRP A CA 1
ATOM 1378 C C . TRP A 1 171 ? -8.118 -2.520 5.536 1.00 88.38 171 TRP A C 1
ATOM 1380 O O . TRP A 1 171 ? -7.576 -1.797 6.373 1.00 88.38 171 TRP A O 1
ATOM 1390 N N . TRP A 1 172 ? -8.082 -3.846 5.618 1.00 90.44 172 TRP A N 1
ATOM 1391 C CA . TRP A 1 172 ? -7.502 -4.559 6.749 1.00 90.44 172 TRP A CA 1
ATOM 1392 C C . TRP A 1 172 ? -6.683 -5.758 6.299 1.00 90.44 172 TRP A C 1
ATOM 1394 O O . TRP A 1 172 ? -7.126 -6.544 5.467 1.00 90.44 172 TRP A O 1
ATOM 1404 N N . GLU A 1 173 ? -5.513 -5.937 6.893 1.00 90.06 173 GLU A N 1
ATOM 1405 C CA . GLU A 1 173 ? -4.766 -7.184 6.816 1.00 90.06 173 GLU A CA 1
ATOM 1406 C C . GLU A 1 173 ? -4.963 -7.992 8.096 1.00 90.06 173 GLU A C 1
ATOM 1408 O O . GLU A 1 173 ? -4.459 -7.623 9.160 1.00 90.06 173 GLU A O 1
ATOM 1413 N N . TYR A 1 174 ? -5.713 -9.089 7.978 1.00 85.88 174 TYR A N 1
ATOM 1414 C CA . TYR A 1 174 ? -6.079 -9.939 9.115 1.00 85.88 174 TYR A CA 1
ATOM 1415 C C . TYR A 1 174 ? -5.071 -11.054 9.388 1.00 85.88 174 TYR A C 1
ATOM 1417 O O . TYR A 1 174 ? -5.013 -11.572 10.503 1.00 85.88 174 TYR A O 1
ATOM 1425 N N . ASP A 1 175 ? -4.272 -11.413 8.391 1.00 85.50 175 ASP A N 1
ATOM 1426 C CA . ASP A 1 175 ? -3.182 -12.374 8.511 1.00 85.50 175 ASP A CA 1
ATOM 1427 C C . ASP A 1 175 ? -2.058 -11.989 7.544 1.00 85.50 175 ASP A C 1
ATOM 1429 O O . ASP A 1 175 ? -2.275 -11.174 6.653 1.00 85.50 175 ASP A O 1
ATOM 1433 N N . TRP A 1 176 ? -0.862 -12.551 7.711 1.00 83.88 176 TRP A N 1
ATOM 1434 C CA . TRP A 1 176 ? 0.346 -12.189 6.969 1.00 83.88 176 TRP A CA 1
ATOM 1435 C C . TRP A 1 176 ? 0.148 -12.284 5.457 1.00 83.88 176 TRP A C 1
ATOM 1437 O O . TRP A 1 176 ? 0.294 -13.348 4.875 1.00 83.88 176 TRP A O 1
ATOM 1447 N N . GLY A 1 177 ? -0.130 -11.165 4.794 1.00 84.25 177 GLY A N 1
ATOM 1448 C CA . GLY A 1 177 ? -0.422 -11.113 3.367 1.00 84.25 177 GLY A CA 1
ATOM 1449 C C . GLY A 1 177 ? -1.840 -11.539 2.990 1.00 84.25 177 GLY A C 1
ATOM 1450 O O . GLY A 1 177 ? -2.047 -11.821 1.819 1.00 84.25 177 GLY A O 1
ATOM 1451 N N . LEU A 1 178 ? -2.797 -11.591 3.922 1.00 88.06 178 LEU A N 1
ATOM 1452 C CA . LEU A 1 178 ? -4.220 -11.805 3.642 1.00 88.06 178 LEU A CA 1
ATOM 1453 C C . LEU A 1 178 ? -5.040 -10.564 3.992 1.00 88.06 178 LEU A C 1
ATOM 1455 O O . LEU A 1 178 ? -4.991 -10.037 5.105 1.00 88.06 178 LEU A O 1
ATOM 1459 N N . TYR A 1 179 ? -5.835 -10.122 3.028 1.00 87.56 179 TYR A N 1
ATOM 1460 C CA . TYR A 1 179 ? -6.459 -8.809 3.024 1.00 87.56 179 TYR A CA 1
ATOM 1461 C C . TYR A 1 179 ? -7.977 -8.914 2.974 1.00 87.56 179 TYR A C 1
ATOM 1463 O O . TYR A 1 179 ? -8.542 -9.771 2.294 1.00 87.56 179 TYR A O 1
ATOM 1471 N N . ALA A 1 180 ? -8.641 -8.005 3.672 1.00 85.06 180 ALA A N 1
ATOM 1472 C CA . ALA A 1 180 ? -10.077 -7.820 3.658 1.00 85.06 180 ALA A CA 1
ATOM 1473 C C . ALA A 1 180 ? -10.404 -6.363 3.333 1.00 85.06 180 ALA A C 1
ATOM 1475 O O . ALA A 1 180 ? -9.783 -5.434 3.858 1.00 85.06 180 ALA A O 1
ATOM 1476 N N . HIS A 1 181 ? -11.417 -6.187 2.493 1.00 83.31 181 HIS A N 1
ATOM 1477 C CA . HIS A 1 181 ? -11.944 -4.890 2.108 1.00 83.31 181 HIS A CA 1
ATOM 1478 C C . HIS A 1 181 ? -13.464 -4.838 2.274 1.00 83.31 181 HIS A C 1
ATOM 1480 O O . HIS A 1 181 ? -14.180 -5.797 1.935 1.00 83.31 181 HIS A O 1
ATOM 1486 N N . ASP A 1 182 ? -13.950 -3.712 2.794 1.00 75.69 182 ASP A N 1
ATOM 1487 C CA . ASP A 1 182 ? -15.376 -3.446 2.959 1.00 75.69 182 ASP A CA 1
ATOM 1488 C C . ASP A 1 182 ? -16.096 -3.456 1.593 1.00 75.69 182 ASP A C 1
ATOM 1490 O O . ASP A 1 182 ? -15.663 -2.782 0.658 1.00 75.69 182 ASP A O 1
ATOM 1494 N N . PRO A 1 183 ? -17.155 -4.266 1.407 1.00 58.62 183 PRO A N 1
ATOM 1495 C CA . PRO A 1 183 ? -17.855 -4.338 0.126 1.00 58.62 183 PRO A CA 1
ATOM 1496 C C . PRO A 1 183 ? -18.584 -3.045 -0.264 1.00 58.62 183 PRO A C 1
ATOM 1498 O O . PRO A 1 183 ? -18.866 -2.888 -1.450 1.00 58.62 183 PRO A O 1
ATOM 1501 N N . GLU A 1 184 ? -18.908 -2.159 0.685 1.00 55.06 184 GLU A N 1
ATOM 1502 C CA . GLU A 1 184 ? -19.650 -0.918 0.409 1.00 55.06 184 GLU A CA 1
ATOM 1503 C C . GLU A 1 184 ? -18.763 0.200 -0.147 1.00 55.06 184 GLU A C 1
ATOM 1505 O O . GLU A 1 184 ? -19.260 1.152 -0.755 1.00 55.06 184 GLU A O 1
ATOM 1510 N N . THR A 1 185 ? -17.442 0.075 -0.015 1.00 55.47 185 THR A N 1
ATOM 1511 C CA . THR A 1 185 ? -16.504 0.993 -0.653 1.00 55.47 185 THR A CA 1
ATOM 1512 C C . THR A 1 185 ? -16.504 0.722 -2.157 1.00 55.47 185 THR A C 1
ATOM 1514 O O . THR A 1 185 ? -15.911 -0.241 -2.653 1.00 55.47 185 THR A O 1
ATOM 1517 N N . ILE A 1 186 ? -17.224 1.578 -2.885 1.00 47.44 186 ILE A N 1
ATOM 1518 C CA . ILE A 1 186 ? -17.397 1.488 -4.334 1.00 47.44 186 ILE A CA 1
ATOM 1519 C C . ILE A 1 186 ? -16.027 1.571 -5.015 1.00 47.44 186 ILE A C 1
ATOM 1521 O O . ILE A 1 186 ? -15.291 2.552 -4.887 1.00 47.44 186 ILE A O 1
ATOM 1525 N N . TYR A 1 187 ? -15.701 0.521 -5.764 1.00 51.09 187 TYR A N 1
ATOM 1526 C CA . TYR A 1 187 ? -14.645 0.543 -6.765 1.00 51.09 187 TYR A CA 1
ATOM 1527 C C . TYR A 1 187 ? -15.233 1.139 -8.047 1.00 51.09 187 TYR A C 1
ATOM 1529 O O . TYR A 1 187 ? -15.646 0.398 -8.938 1.00 51.09 187 TYR A O 1
ATOM 1537 N N . ASP A 1 188 ? -15.353 2.463 -8.129 1.00 36.56 188 ASP A N 1
ATOM 1538 C CA . ASP A 1 188 ? -15.808 3.092 -9.371 1.00 36.56 188 ASP A CA 1
ATOM 1539 C C . ASP A 1 188 ? -14.772 2.795 -10.465 1.00 36.56 188 ASP A C 1
ATOM 1541 O O . ASP A 1 188 ? -13.598 3.141 -10.332 1.00 36.56 188 ASP A O 1
ATOM 1545 N N . GLY A 1 189 ? -15.197 2.107 -11.529 1.00 38.00 189 GLY A N 1
ATOM 1546 C CA . GLY A 1 189 ? -14.333 1.760 -12.663 1.00 38.00 189 GLY A CA 1
ATOM 1547 C C . GLY A 1 189 ? -13.825 0.317 -12.705 1.00 38.00 189 GLY A C 1
ATOM 1548 O O . GLY A 1 189 ? -12.847 0.043 -13.401 1.00 38.00 189 GLY A O 1
ATOM 1549 N N . VAL A 1 190 ? -14.481 -0.624 -12.019 1.00 38.47 190 VAL A N 1
ATOM 1550 C CA . VAL A 1 190 ? -14.332 -2.043 -12.366 1.00 38.47 190 VAL A CA 1
ATOM 1551 C C . VAL A 1 190 ? -14.898 -2.240 -13.769 1.00 38.47 190 VAL A C 1
ATOM 1553 O O . VAL A 1 190 ? -16.101 -2.392 -13.957 1.00 38.47 190 VAL A O 1
ATOM 1556 N N . VAL A 1 191 ? -14.019 -2.235 -14.764 1.00 35.84 191 VAL A N 1
ATOM 1557 C CA . VAL A 1 191 ? -14.271 -3.023 -15.963 1.00 35.84 191 VAL A CA 1
ATOM 1558 C C . VAL A 1 191 ? -14.235 -4.458 -15.460 1.00 35.84 191 VAL A C 1
ATOM 1560 O O . VAL A 1 191 ? -13.193 -4.914 -14.978 1.00 35.84 191 VAL A O 1
ATOM 1563 N N . ASP A 1 192 ? -15.382 -5.136 -15.460 1.00 41.81 192 ASP A N 1
ATOM 1564 C CA . ASP A 1 192 ? -15.354 -6.590 -15.415 1.00 41.81 192 ASP A CA 1
ATOM 1565 C C . ASP A 1 192 ? -14.415 -6.999 -16.541 1.00 41.81 192 ASP A C 1
ATOM 1567 O O . ASP A 1 192 ? -14.631 -6.635 -17.701 1.00 41.81 192 ASP A O 1
ATOM 1571 N N . LEU A 1 193 ? -13.297 -7.639 -16.180 1.00 41.97 193 LEU A N 1
ATOM 1572 C CA . LEU A 1 193 ? -12.500 -8.309 -17.191 1.00 41.97 193 LEU A CA 1
ATOM 1573 C C . LEU A 1 193 ? -13.508 -9.180 -17.939 1.00 41.97 193 LEU A C 1
ATOM 1575 O O . LEU A 1 193 ? -14.289 -9.853 -17.256 1.00 41.97 193 LEU A O 1
ATOM 1579 N N . PRO A 1 194 ? -13.572 -9.096 -19.282 1.00 40.16 194 PRO A N 1
ATOM 1580 C CA . PRO A 1 194 ? -14.432 -10.002 -20.018 1.00 40.16 194 PRO A CA 1
ATOM 1581 C C . PRO A 1 194 ? -14.140 -11.391 -19.470 1.00 40.16 194 PRO A C 1
ATOM 1583 O O . PRO A 1 194 ? -12.960 -11.711 -19.262 1.00 40.16 194 PRO A O 1
ATOM 1586 N N . ASP A 1 195 ? -15.200 -12.146 -19.164 1.00 39.50 195 ASP A N 1
ATOM 1587 C CA . ASP A 1 195 ? -15.054 -13.551 -18.801 1.00 39.50 195 ASP A CA 1
ATOM 1588 C C . ASP A 1 195 ? -14.001 -14.137 -19.739 1.00 39.50 195 ASP A C 1
ATOM 1590 O O . ASP A 1 195 ? -14.029 -13.791 -20.934 1.00 39.50 195 ASP A O 1
ATOM 1594 N N . PRO A 1 196 ? -13.016 -14.899 -19.218 1.00 39.09 196 PRO A N 1
ATOM 1595 C CA . PRO A 1 196 ? -12.011 -15.505 -20.074 1.00 39.09 196 PRO A CA 1
ATOM 1596 C C . PRO A 1 196 ? -12.777 -16.106 -21.238 1.00 39.09 196 PRO A C 1
ATOM 1598 O O . PRO A 1 196 ? -13.703 -16.879 -20.996 1.00 39.09 196 PRO A O 1
ATOM 1601 N N . ILE A 1 197 ? -12.485 -15.628 -22.459 1.00 44.22 197 ILE A N 1
ATOM 1602 C CA . ILE A 1 197 ? -13.102 -16.160 -23.671 1.00 44.22 197 ILE A CA 1
ATOM 1603 C C . ILE A 1 197 ? -12.966 -17.657 -23.485 1.00 44.22 197 ILE A C 1
ATOM 1605 O O . ILE A 1 197 ? -11.826 -18.113 -23.360 1.00 44.22 197 ILE A O 1
ATOM 1609 N N . GLU A 1 198 ? -14.089 -18.370 -23.323 1.00 37.84 198 GLU A N 1
ATOM 1610 C CA . GLU A 1 198 ? -14.057 -19.824 -23.309 1.00 37.84 198 GLU A CA 1
ATOM 1611 C C . GLU A 1 198 ? -13.241 -20.156 -24.543 1.00 37.84 198 GLU A C 1
ATOM 1613 O O . GLU A 1 198 ? -13.643 -19.785 -25.654 1.00 37.84 198 GLU A O 1
ATOM 1618 N N . GLU A 1 199 ? -12.033 -20.701 -24.343 1.00 44.38 199 GLU A N 1
ATOM 1619 C CA . GLU A 1 199 ? -11.290 -21.232 -25.469 1.00 44.38 199 GLU A CA 1
ATOM 1620 C C . GLU A 1 199 ? -12.313 -22.115 -26.167 1.00 44.38 199 GLU A C 1
ATOM 1622 O O . GLU A 1 199 ? -12.909 -22.959 -25.483 1.00 44.38 199 GLU A O 1
ATOM 1627 N N . PRO A 1 200 ? -12.636 -21.841 -27.447 1.00 47.75 200 PRO A N 1
ATOM 1628 C CA . PRO A 1 200 ? -13.608 -22.658 -28.141 1.00 47.75 200 PRO A CA 1
ATOM 1629 C C . PRO A 1 200 ? -13.161 -24.086 -27.897 1.00 47.75 200 PRO A C 1
ATOM 1631 O O . PRO A 1 200 ? -11.968 -24.361 -28.079 1.00 47.75 200 PRO A O 1
ATOM 1634 N N . GLU A 1 201 ? -14.074 -24.925 -27.382 1.00 52.84 201 GLU A N 1
ATOM 1635 C CA . GLU A 1 201 ? -13.773 -26.337 -27.160 1.00 52.84 201 GLU A CA 1
ATOM 1636 C C . GLU A 1 201 ? -12.952 -26.790 -28.362 1.00 52.84 201 GLU A C 1
ATOM 1638 O O . GLU A 1 201 ? -13.386 -26.517 -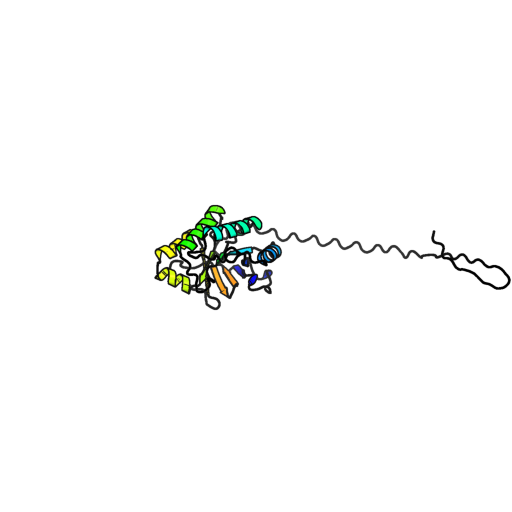29.493 1.00 52.84 201 GLU A O 1
ATOM 1643 N N . PRO A 1 202 ? -11.740 -27.343 -28.154 1.00 61.75 202 PRO A N 1
ATOM 1644 C CA . PRO A 1 202 ? -10.916 -27.741 -29.276 1.00 61.75 202 PRO A CA 1
ATOM 1645 C C . PRO A 1 202 ? -11.812 -28.591 -30.160 1.00 61.75 202 PRO A C 1
ATOM 1647 O O . PRO A 1 202 ? -12.421 -29.543 -29.657 1.00 61.75 202 PRO A O 1
ATOM 1650 N N . GLU A 1 203 ? -11.972 -28.182 -31.428 1.00 67.75 203 GLU A N 1
ATOM 1651 C CA . GLU A 1 203 ? -12.753 -28.969 -32.375 1.00 67.75 203 GLU A CA 1
ATOM 1652 C C . GLU A 1 203 ? -12.292 -30.412 -32.191 1.00 67.75 203 GLU A C 1
ATOM 1654 O O . GLU A 1 203 ? -11.072 -30.637 -32.176 1.00 67.75 203 GLU A O 1
ATOM 1659 N N . PRO A 1 204 ? -13.215 -31.358 -31.931 1.00 64.31 204 PRO A N 1
ATOM 1660 C CA . PRO A 1 204 ? -12.825 -32.727 -31.661 1.00 64.31 204 PRO A CA 1
ATOM 1661 C C . PRO A 1 204 ? -11.880 -33.129 -32.778 1.00 64.31 204 PRO A C 1
ATOM 1663 O O . PRO A 1 204 ? -12.248 -32.979 -33.949 1.00 64.31 204 PRO A O 1
ATOM 1666 N N . GLU A 1 205 ? -10.657 -33.541 -32.409 1.00 65.38 205 GLU A N 1
ATOM 1667 C CA . GLU A 1 205 ? -9.653 -33.939 -33.389 1.00 65.38 205 GLU A CA 1
ATOM 1668 C C . GLU A 1 205 ? -10.368 -34.808 -34.419 1.00 65.38 205 GLU A C 1
ATOM 1670 O O . GLU A 1 205 ? -11.095 -35.729 -34.012 1.00 65.38 205 GLU A O 1
ATOM 1675 N N . PRO A 1 206 ? -10.267 -34.489 -35.725 1.00 57.97 206 PRO A N 1
ATOM 1676 C CA . PRO A 1 206 ? -10.941 -35.281 -36.728 1.00 57.97 206 PRO A CA 1
ATOM 1677 C C . PRO A 1 206 ? -10.530 -36.718 -36.465 1.00 57.97 206 PRO A C 1
ATOM 1679 O O . PRO A 1 206 ? -9.333 -37.023 -36.463 1.00 57.97 206 PRO A O 1
ATOM 1682 N N . LEU A 1 207 ? -11.526 -37.562 -36.158 1.00 50.06 207 LEU A N 1
ATOM 1683 C CA . LEU A 1 207 ? -11.305 -38.980 -35.914 1.00 50.06 207 LEU A CA 1
ATOM 1684 C C . LEU A 1 207 ? -10.330 -39.453 -36.986 1.00 50.06 207 LEU A C 1
ATOM 1686 O O . LEU A 1 207 ? -10.573 -39.134 -38.159 1.00 50.06 207 LEU A O 1
ATOM 1690 N N . PRO A 1 208 ? -9.229 -40.135 -36.617 1.00 51.81 208 PRO A N 1
ATOM 1691 C CA . PRO A 1 208 ? -8.266 -40.584 -37.600 1.00 51.81 208 PRO A CA 1
A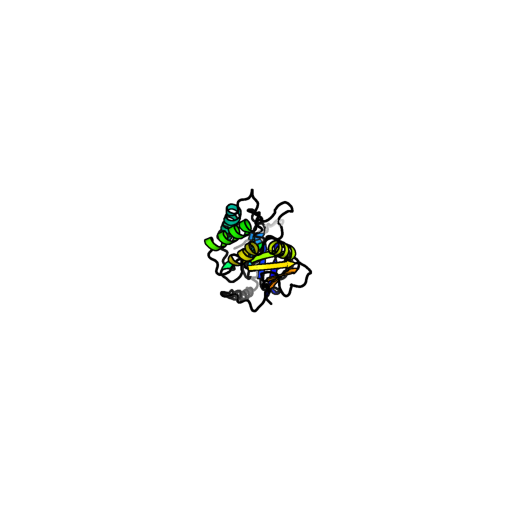TOM 1692 C C . PRO A 1 208 ? -9.061 -41.283 -38.687 1.00 51.81 208 PRO A C 1
ATOM 1694 O O . PRO A 1 208 ? -9.812 -42.222 -38.407 1.00 51.81 208 PRO A O 1
ATOM 1697 N N . VAL A 1 209 ? -8.974 -40.753 -39.910 1.00 49.47 209 VAL A N 1
ATOM 1698 C CA . VAL A 1 209 ? -9.573 -41.411 -41.060 1.00 49.47 209 VAL A CA 1
ATOM 1699 C C . VAL A 1 209 ? -8.982 -42.803 -41.023 1.00 49.47 209 VAL A C 1
ATOM 1701 O O . VAL A 1 209 ? -7.770 -42.968 -41.172 1.00 49.47 209 VAL A O 1
ATOM 1704 N N . VAL A 1 210 ? -9.823 -43.800 -40.755 1.00 47.06 210 VAL A N 1
ATOM 1705 C CA . VAL A 1 210 ? -9.448 -45.191 -40.944 1.00 47.06 210 VAL A CA 1
ATOM 1706 C C . VAL A 1 210 ? -9.311 -45.337 -42.452 1.00 47.06 210 VAL A C 1
ATOM 1708 O O . VAL A 1 210 ? -10.252 -45.692 -43.158 1.00 47.06 210 VAL A O 1
ATOM 1711 N N . ILE A 1 211 ? -8.143 -44.957 -42.968 1.00 44.22 211 ILE A N 1
ATOM 1712 C CA . ILE A 1 211 ? -7.686 -45.364 -44.282 1.00 44.22 211 ILE A CA 1
ATOM 1713 C C . ILE A 1 211 ? -7.578 -46.872 -44.132 1.00 44.22 211 ILE A C 1
ATOM 1715 O O . ILE A 1 211 ? -6.726 -47.363 -43.389 1.00 44.22 211 ILE A O 1
ATOM 1719 N N . GLY A 1 212 ? -8.532 -47.582 -44.739 1.00 42.19 212 GLY A N 1
ATOM 1720 C CA . GLY A 1 212 ? -8.562 -49.037 -44.735 1.00 42.19 212 GLY A CA 1
ATOM 1721 C C . GLY A 1 212 ? -7.168 -49.572 -45.032 1.00 42.19 212 GLY A C 1
ATOM 1722 O O . GLY A 1 212 ? -6.470 -49.014 -45.880 1.00 42.19 212 GLY A O 1
ATOM 1723 N N . GLU A 1 213 ? -6.766 -50.592 -44.276 1.00 46.25 213 GLU A N 1
ATOM 1724 C CA . GLU A 1 213 ? -5.454 -51.229 -44.350 1.00 46.25 213 GLU A CA 1
ATOM 1725 C C . GLU A 1 213 ? -4.962 -51.294 -45.801 1.00 46.25 213 GLU A C 1
ATOM 1727 O O . GLU A 1 213 ? -5.464 -52.077 -46.611 1.00 46.25 213 GLU A O 1
ATOM 1732 N N . GLN A 1 214 ? -3.977 -50.463 -46.152 1.00 44.09 214 GLN A N 1
ATOM 1733 C CA . GLN A 1 214 ? -3.245 -50.683 -47.388 1.00 44.09 214 GLN A CA 1
ATOM 1734 C C . GLN A 1 214 ? -2.441 -51.960 -47.186 1.00 44.09 214 GLN A C 1
ATOM 1736 O O . GLN A 1 214 ? -1.418 -51.985 -46.501 1.00 44.09 214 GLN A O 1
ATOM 1741 N N . THR A 1 215 ? -2.933 -53.050 -47.765 1.00 41.31 215 THR A N 1
ATOM 1742 C CA . THR A 1 215 ? -2.185 -54.294 -47.860 1.00 41.31 215 THR A CA 1
ATOM 1743 C C . THR A 1 215 ? -0.937 -54.014 -48.698 1.00 41.31 215 THR A C 1
ATOM 1745 O O . THR A 1 215 ? -1.011 -53.881 -49.918 1.00 41.31 215 THR A O 1
ATOM 1748 N N . VAL A 1 216 ? 0.223 -53.890 -48.052 1.00 47.69 216 VAL A N 1
ATOM 1749 C CA . VAL A 1 216 ? 1.506 -53.767 -48.750 1.00 47.69 216 VAL A CA 1
ATOM 1750 C C . VAL A 1 216 ? 1.816 -55.117 -49.400 1.00 47.69 216 VAL A C 1
ATOM 1752 O O . VAL A 1 216 ? 2.281 -56.048 -48.742 1.00 47.69 216 VAL A O 1
ATOM 1755 N N . ILE A 1 217 ? 1.548 -55.250 -50.699 1.00 47.88 217 ILE A N 1
ATOM 1756 C CA . ILE A 1 217 ? 1.952 -56.427 -51.475 1.00 47.88 217 ILE A CA 1
ATOM 1757 C C . ILE A 1 217 ? 3.423 -56.251 -51.866 1.00 47.88 217 ILE A C 1
ATOM 1759 O O . ILE A 1 217 ? 3.734 -55.590 -52.852 1.00 47.88 217 ILE A O 1
ATOM 1763 N N . ARG A 1 218 ? 4.347 -56.864 -51.116 1.00 48.47 218 ARG A N 1
ATOM 1764 C CA . ARG A 1 218 ? 5.759 -56.954 -51.530 1.00 48.47 218 ARG A CA 1
ATOM 1765 C C . ARG A 1 218 ? 5.913 -58.027 -52.606 1.00 48.47 218 ARG A C 1
ATOM 1767 O O . ARG A 1 218 ? 5.654 -59.203 -52.347 1.00 48.47 218 ARG A O 1
ATOM 1774 N N . LYS A 1 219 ? 6.352 -57.643 -53.806 1.00 47.25 219 LYS A N 1
ATOM 1775 C CA . LYS A 1 219 ? 6.744 -58.592 -54.859 1.00 47.25 219 LYS A CA 1
ATOM 1776 C C . LYS A 1 219 ? 8.228 -58.924 -54.713 1.00 47.25 219 LYS A C 1
ATOM 1778 O O . LYS A 1 219 ? 9.062 -58.035 -54.596 1.00 47.25 219 LYS A O 1
ATOM 1783 N N . TRP A 1 220 ? 8.554 -60.211 -54.757 1.00 47.53 220 TRP A N 1
ATOM 1784 C CA . TRP A 1 220 ? 9.932 -60.698 -54.725 1.00 47.53 220 TRP A CA 1
ATOM 1785 C C . TRP A 1 220 ? 10.312 -61.239 -56.099 1.00 47.53 220 TRP A C 1
ATOM 1787 O O . TRP A 1 220 ? 9.575 -62.040 -56.677 1.00 47.53 220 TRP A O 1
ATOM 1797 N N . LYS A 1 221 ? 11.471 -60.832 -56.621 1.00 45.69 221 LYS A N 1
ATOM 1798 C CA . LYS A 1 221 ? 12.045 -61.413 -57.838 1.00 45.69 221 LYS A CA 1
ATOM 1799 C C . LYS A 1 221 ? 13.088 -62.451 -57.437 1.00 45.69 221 LYS A C 1
ATOM 1801 O O . LYS A 1 221 ? 14.105 -62.107 -56.847 1.00 45.69 221 LYS A O 1
ATOM 1806 N N . ILE A 1 222 ? 12.844 -63.718 -57.762 1.00 52.06 222 ILE A N 1
ATOM 1807 C CA . ILE A 1 222 ? 13.788 -64.810 -57.490 1.00 52.06 222 ILE A CA 1
ATOM 1808 C C . ILE A 1 222 ? 14.464 -65.204 -58.802 1.00 52.06 222 ILE A C 1
ATOM 1810 O O . ILE A 1 222 ? 13.788 -65.570 -59.762 1.00 52.06 222 ILE A O 1
ATOM 1814 N N . SER A 1 223 ? 15.796 -65.140 -58.841 1.00 51.84 223 SER A N 1
ATOM 1815 C CA . SER A 1 223 ? 16.595 -65.623 -59.975 1.00 51.84 223 SER A CA 1
ATOM 1816 C C . SER A 1 223 ? 17.281 -66.934 -59.591 1.00 51.84 223 SER A C 1
ATOM 1818 O O . SER A 1 223 ? 17.999 -66.984 -58.593 1.00 51.84 223 SER A O 1
ATOM 1820 N N . LEU A 1 224 ? 17.056 -67.996 -60.368 1.00 46.97 224 LEU A N 1
ATOM 1821 C CA . LEU A 1 224 ? 17.633 -69.327 -60.148 1.00 46.97 224 LEU A CA 1
ATOM 1822 C C . LEU A 1 224 ? 18.528 -69.707 -61.333 1.00 46.97 224 LEU A C 1
ATOM 1824 O O . LEU A 1 224 ? 18.070 -69.700 -62.473 1.00 46.97 224 LEU A O 1
ATOM 1828 N N . PHE A 1 225 ? 19.776 -70.092 -61.060 1.00 50.72 225 PHE A N 1
ATOM 1829 C CA . PHE A 1 225 ? 20.668 -70.726 -62.036 1.00 50.72 225 PHE A CA 1
ATOM 1830 C C . PHE A 1 225 ? 20.922 -72.185 -61.627 1.00 50.72 225 PHE A C 1
ATOM 1832 O O . PHE A 1 225 ? 21.134 -72.485 -60.451 1.00 50.72 225 PHE A O 1
ATOM 1839 N N . GLY A 1 226 ? 20.834 -73.105 -62.591 1.00 39.31 226 GLY A N 1
ATOM 1840 C CA . GLY A 1 226 ? 20.869 -74.551 -62.355 1.00 39.31 226 GLY A CA 1
ATOM 1841 C C . GLY A 1 226 ? 22.224 -75.091 -61.879 1.00 39.31 226 GLY A C 1
ATOM 1842 O O . GLY A 1 226 ? 23.277 -74.601 -62.276 1.00 39.31 226 GLY A O 1
ATOM 1843 N N . GLY A 1 227 ? 22.172 -76.148 -61.059 1.00 57.28 227 GLY A N 1
ATOM 1844 C CA . GLY A 1 227 ? 23.300 -77.033 -60.720 1.00 57.28 227 GLY A CA 1
ATOM 1845 C C . GLY A 1 227 ? 23.677 -77.089 -59.235 1.00 57.28 227 GLY A C 1
ATOM 1846 O O . GLY A 1 227 ? 24.045 -78.147 -58.741 1.00 57.28 227 GLY A O 1
ATOM 1847 N N . LEU A 1 228 ? 23.524 -75.984 -58.506 1.00 48.78 228 LEU A N 1
ATOM 1848 C CA . LEU A 1 228 ? 23.613 -75.872 -57.043 1.00 48.78 228 LEU A CA 1
ATOM 1849 C C . LEU A 1 228 ? 23.034 -74.494 -56.704 1.00 48.78 228 LEU A C 1
ATOM 1851 O O . LEU A 1 228 ? 23.635 -73.478 -57.045 1.00 48.78 228 LEU A O 1
ATOM 1855 N N . ILE A 1 229 ? 21.832 -74.442 -56.126 1.00 47.69 229 ILE A N 1
ATOM 1856 C CA . ILE A 1 229 ? 21.090 -73.182 -55.982 1.00 47.69 229 ILE A CA 1
ATOM 1857 C C . ILE A 1 229 ? 21.807 -72.268 -54.974 1.00 47.69 229 ILE A C 1
ATOM 1859 O O . ILE A 1 229 ? 21.697 -72.448 -53.764 1.00 47.69 229 ILE A O 1
ATOM 1863 N N . LYS A 1 230 ? 22.519 -71.259 -55.484 1.00 50.31 230 LYS A N 1
ATOM 1864 C CA . LYS A 1 230 ? 22.763 -69.982 -54.804 1.00 50.31 230 LYS A CA 1
ATOM 1865 C C . LYS A 1 230 ? 21.876 -68.938 -55.480 1.00 50.31 230 LYS A C 1
ATOM 1867 O O . LYS A 1 230 ? 21.938 -68.792 -56.697 1.00 50.31 230 LYS A O 1
ATOM 1872 N N . GLY A 1 231 ? 21.062 -68.232 -54.704 1.00 50.59 231 GLY A N 1
ATOM 1873 C CA . GLY A 1 231 ? 20.240 -67.119 -55.178 1.00 50.59 231 GLY A CA 1
ATOM 1874 C C . GLY A 1 231 ? 20.339 -65.936 -54.219 1.00 50.59 231 GLY A C 1
ATOM 1875 O O . GLY A 1 231 ? 20.598 -66.129 -53.031 1.00 50.59 231 GLY A O 1
ATOM 1876 N N . THR A 1 232 ? 20.140 -64.728 -54.737 1.00 50.81 232 THR A N 1
ATOM 1877 C CA . THR A 1 232 ? 20.017 -63.492 -53.951 1.00 50.81 232 THR A CA 1
ATOM 1878 C C . THR A 1 232 ? 18.563 -63.032 -53.993 1.00 50.81 232 THR A C 1
ATOM 1880 O O . THR A 1 232 ? 17.922 -63.109 -55.043 1.00 50.81 232 THR A O 1
ATOM 1883 N N . ILE A 1 233 ? 18.038 -62.590 -52.851 1.00 49.31 233 ILE A N 1
ATOM 1884 C CA . ILE A 1 233 ? 16.700 -62.006 -52.730 1.00 49.31 233 ILE A CA 1
ATOM 1885 C C . ILE A 1 233 ? 16.884 -60.495 -52.606 1.00 49.31 233 ILE A C 1
ATOM 1887 O O . ILE A 1 233 ? 17.539 -60.042 -51.670 1.00 49.31 233 ILE A O 1
ATOM 1891 N N . GLU A 1 234 ? 16.293 -59.729 -53.517 1.00 50.31 234 GLU A N 1
ATOM 1892 C CA . GLU A 1 234 ? 16.231 -58.269 -53.426 1.00 50.31 234 GLU A CA 1
ATOM 1893 C C . GLU A 1 234 ? 14.766 -57.827 -53.404 1.00 50.31 234 GLU A C 1
ATOM 1895 O O . GLU A 1 234 ? 13.926 -58.366 -54.134 1.00 50.31 234 GLU A O 1
ATOM 1900 N N . ALA A 1 235 ? 14.458 -56.877 -52.522 1.00 47.44 235 ALA A N 1
ATOM 1901 C CA . ALA A 1 235 ? 13.179 -56.183 -52.522 1.00 47.44 235 ALA A CA 1
ATOM 1902 C C . ALA A 1 235 ? 13.188 -55.151 -53.656 1.00 47.44 235 ALA A C 1
ATOM 1904 O O . ALA A 1 235 ? 14.186 -54.458 -53.849 1.00 47.44 235 ALA A O 1
ATOM 1905 N N . VAL A 1 236 ? 12.091 -55.068 -54.405 1.00 51.28 236 VAL A N 1
ATOM 1906 C CA . VAL A 1 236 ? 11.898 -54.038 -55.428 1.00 51.28 236 VAL A CA 1
ATOM 1907 C C . VAL A 1 236 ? 10.707 -53.200 -54.986 1.00 51.28 236 VAL A C 1
ATOM 1909 O O . VAL A 1 236 ? 9.609 -53.744 -54.856 1.00 51.28 236 VAL A O 1
ATOM 1912 N N . ASP A 1 237 ? 10.941 -51.916 -54.742 1.00 50.12 237 ASP A N 1
ATOM 1913 C CA . ASP A 1 237 ? 9.889 -50.931 -54.497 1.00 50.12 237 ASP A CA 1
ATOM 1914 C C . ASP A 1 237 ? 9.555 -50.243 -55.839 1.00 50.12 237 ASP A C 1
ATOM 1916 O O . ASP A 1 237 ? 10.471 -49.922 -56.603 1.00 50.12 237 ASP A O 1
ATOM 1920 N N . GLU A 1 238 ? 8.264 -50.086 -56.156 1.00 49.72 238 GLU A N 1
ATOM 1921 C CA . GLU A 1 238 ? 7.772 -49.224 -57.254 1.00 49.72 238 GLU A CA 1
ATOM 1922 C C . GLU A 1 238 ? 7.551 -47.794 -56.752 1.00 49.72 238 GLU A C 1
ATOM 1924 O O . GLU A 1 238 ? 6.988 -47.645 -55.641 1.00 49.72 238 GLU A O 1
#